Protein AF-0000000084720131 (afdb_homodimer)

Secondary structure (DSSP, 8-state):
-PPPPPEEETTEEEEE-TTEEEEEEGGGSHHHHTTGGGSTT----SEEEEETTEEEEEEEEE-TT-HHHHHHHHHHTHHHHHHHHHHHHHHHHHHHHHHTTGGGGTTHHHHHHHHSS-EEEEEEEEE------SSHHHHHHHHHHHHHHHHHHHHHHTTTT-S-EEEE-TTSPPSSTTEEEEEPPP-/-PPPPPEEETTEEEEE-TTEEEEEEGGGSHHHHTTGGGSTT----SEEEEETTEEEEEEEEE-TT-HHHHHHHHHHTHHHHHHHHHHHHHHHHHHHHHHTTGGGGTTHHHHHHHHSS-EEEEEEEEE------SSHHHHHHHHHHHHHHHHHHHHHHTTTT-S-EEEE-TTSPPSSTTEEEEEPPP-

Foldseek 3Di:
DQFEDWDDDVFKIKGFAPQWPDKDQQCPDPLCVVHLVVPPPAAAAGMWTDGVLETEGEHEEACEVPCVVCVVCLVVCVVLLVLLRNVVRHLVSLVRCCVVCPPVNPSVVVNVSQPDNRAYEYEYAYHYDQPDPPPDPPRVVVVVVSQVVSQVSNCVSCVVRHNHYYYHYLPDDDPDPRMHMDGHDDD/DQFEDWDDDDFKIKGFDPQWPDKDQQCPDPLCVVHLVVPPPAAAAGMWTDGVLETEGEHEEACEVPCVVCVVCLVVCVVLLVLLRNVVRHLVSLVRCCVVCPPVNPSVVVNVSQPDNRAYEYEYAYHYDQPDPPDDPVSVVVVVVSQVVSQVSNCVSCVVRHNHYYYHYQPDDDPDPRMHMDGHDDD

Nearest PDB structures (foldseek):
  4wny-assembly1_A-2  TM=5.129E-01  e=8.489E-01  Burkholderia pseudomallei 1710b
  6p8v-assembly1_E  TM=3.413E-01  e=4.171E-01  Escherichia coli MS 115-1
  1knw-assembly1_A  TM=3.295E-01  e=8.687E+00  Escherichia coli
  4wny-assembly1_A-2  TM=5.114E-01  e=6.438E-01  Burkholderia pseudomallei 1710b
  3iha-assembly1_A-2  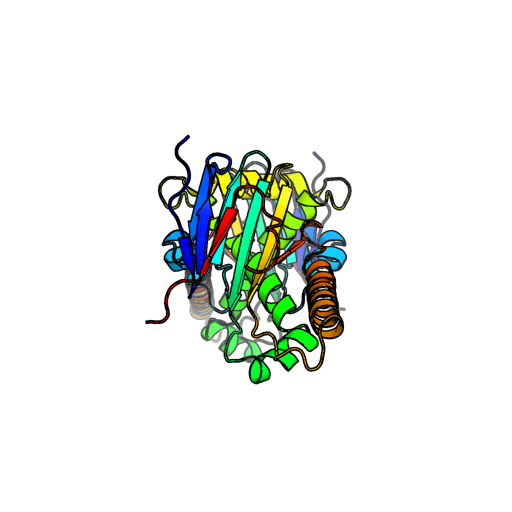TM=2.503E-01  e=5.143E-02  Micrococcus luteus

Radius of gyration: 23.23 Å; Cα contacts (8 Å, |Δi|>4): 705; chains: 2; bounding box: 44×69×59 Å

Structure (mmCIF, N/CA/C/O backbone):
data_AF-0000000084720131-model_v1
#
loop_
_entity.id
_entity.type
_entity.pdbx_description
1 polymer 'Cysteinyl-tRNA synthetase'
#
loop_
_atom_site.group_PDB
_atom_site.id
_atom_site.type_symbol
_atom_site.label_atom_id
_atom_site.label_alt_id
_atom_site.label_comp_id
_atom_site.label_asym_id
_atom_site.label_entity_id
_atom_site.label_seq_id
_atom_site.pdbx_PDB_ins_code
_atom_site.Cartn_x
_atom_site.Cartn_y
_atom_site.Cartn_z
_atom_site.occupancy
_atom_site.B_iso_or_equiv
_atom_site.auth_seq_id
_atom_site.auth_comp_id
_atom_site.auth_asym_id
_atom_site.auth_atom_id
_atom_site.pdbx_PDB_model_num
ATOM 1 N N . MET A 1 1 ? 19.094 24.953 -1.381 1 68.31 1 MET A N 1
ATOM 2 C CA . MET A 1 1 ? 18.109 24.5 -2.357 1 68.31 1 MET A CA 1
ATOM 3 C C . MET A 1 1 ? 16.828 25.312 -2.258 1 68.31 1 MET A C 1
ATOM 5 O O . MET A 1 1 ? 16.484 25.812 -1.186 1 68.31 1 MET A O 1
ATOM 9 N N . SER A 1 2 ? 16.281 25.641 -3.371 1 85.94 2 SER A N 1
ATOM 10 C CA . SER A 1 2 ? 15.055 26.422 -3.369 1 85.94 2 SER A CA 1
ATOM 11 C C . SER A 1 2 ? 13.914 25.656 -2.713 1 85.94 2 SER A C 1
ATOM 13 O O . SER A 1 2 ? 13.742 24.469 -2.951 1 85.94 2 SER A O 1
ATOM 15 N N . PRO A 1 3 ? 13.312 26.312 -1.791 1 90 3 PRO A N 1
ATOM 16 C CA . PRO A 1 3 ? 12.188 25.625 -1.135 1 90 3 PRO A CA 1
ATOM 17 C C . PRO A 1 3 ? 11.102 25.203 -2.117 1 90 3 PRO A C 1
ATOM 19 O O . PRO A 1 3 ? 10.977 25.781 -3.199 1 90 3 PRO A O 1
ATOM 22 N N . PRO A 1 4 ? 10.367 24.172 -1.771 1 94.25 4 PRO A N 1
ATOM 23 C CA . PRO A 1 4 ? 9.234 23.766 -2.611 1 94.25 4 PRO A CA 1
ATOM 24 C C . PRO A 1 4 ? 8.188 24.875 -2.748 1 94.25 4 PRO A C 1
ATOM 26 O O . PRO A 1 4 ? 8.086 25.75 -1.877 1 94.25 4 PRO A O 1
ATOM 29 N N . LEU A 1 5 ? 7.43 24.875 -3.807 1 94.88 5 LEU A N 1
ATOM 30 C CA . LEU A 1 5 ? 6.328 25.828 -3.984 1 94.88 5 LEU A CA 1
ATOM 31 C C . LEU A 1 5 ? 5.215 25.547 -2.977 1 94.88 5 LEU A C 1
ATOM 33 O O . LEU A 1 5 ? 5.039 24.422 -2.525 1 94.88 5 LEU A O 1
ATOM 37 N N . PRO A 1 6 ? 4.5 26.594 -2.643 1 97.44 6 PRO A N 1
ATOM 38 C CA . PRO A 1 6 ? 3.359 26.375 -1.747 1 97.44 6 PRO A CA 1
ATOM 39 C C . PRO A 1 6 ? 2.324 25.422 -2.328 1 97.44 6 PRO A C 1
ATOM 41 O O . PRO A 1 6 ? 2.152 25.344 -3.547 1 97.44 6 PRO A O 1
ATOM 44 N N . ILE A 1 7 ? 1.643 24.703 -1.422 1 97.69 7 ILE A N 1
ATOM 45 C CA . ILE A 1 7 ? 0.583 23.781 -1.822 1 97.69 7 ILE A CA 1
ATOM 46 C C . ILE A 1 7 ? -0.737 24.203 -1.185 1 97.69 7 ILE A C 1
ATOM 48 O O . ILE A 1 7 ? -0.808 24.422 0.028 1 97.69 7 ILE A O 1
ATOM 52 N N . GLU A 1 8 ? -1.733 24.312 -2.061 1 96.75 8 GLU A N 1
ATOM 53 C CA . GLU A 1 8 ? -3.066 24.625 -1.549 1 96.75 8 GLU A CA 1
ATOM 54 C C . GLU A 1 8 ? -3.947 23.375 -1.529 1 96.75 8 GLU A C 1
ATOM 56 O O . GLU A 1 8 ? -4.016 22.641 -2.52 1 96.75 8 GLU A O 1
ATOM 61 N N . GLU A 1 9 ? -4.535 23.141 -0.435 1 94.38 9 GLU A N 1
ATOM 62 C CA . GLU A 1 9 ? -5.477 22.047 -0.225 1 94.38 9 GLU A CA 1
ATOM 63 C C . GLU A 1 9 ? -6.734 22.531 0.494 1 94.38 9 GLU A C 1
ATOM 65 O O . GLU A 1 9 ? -6.676 22.906 1.665 1 94.38 9 GLU A O 1
ATOM 70 N N . GLY A 1 10 ? -7.871 22.453 -0.198 1 89.5 10 GLY A N 1
ATOM 71 C CA . GLY A 1 10 ? -9.055 23.094 0.35 1 89.5 10 GLY A CA 1
ATOM 72 C C . GLY A 1 10 ? -8.844 24.578 0.637 1 89.5 10 GLY A C 1
ATOM 73 O O . GLY A 1 10 ? -8.469 25.328 -0.252 1 89.5 10 GLY A O 1
ATOM 74 N N . ARG A 1 11 ? -9.055 24.906 1.893 1 91.19 11 ARG A N 1
ATOM 75 C CA . ARG A 1 11 ? -8.945 26.312 2.283 1 91.19 11 ARG A CA 1
ATOM 76 C C . ARG A 1 11 ? -7.645 26.562 3.037 1 91.19 11 ARG A C 1
ATOM 78 O O . ARG A 1 11 ? -7.547 27.531 3.811 1 91.19 11 ARG A O 1
ATOM 85 N N . LEU A 1 12 ? -6.727 25.672 2.811 1 94.12 12 LEU A N 1
ATOM 86 C CA . LEU A 1 12 ? -5.457 25.812 3.516 1 94.12 12 LEU A CA 1
ATOM 87 C C . LEU A 1 12 ? -4.301 25.938 2.533 1 94.12 12 LEU A C 1
ATOM 89 O O . LEU A 1 12 ? -4.312 25.312 1.469 1 94.12 12 LEU A O 1
ATOM 93 N N . ARG A 1 13 ? -3.383 26.781 2.9 1 96.31 13 ARG A N 1
ATOM 94 C CA . ARG A 1 13 ? -2.139 26.922 2.154 1 96.31 13 ARG A CA 1
ATOM 95 C C . ARG A 1 13 ? -0.945 26.469 2.98 1 96.31 13 ARG A C 1
ATOM 97 O O . ARG A 1 13 ? -0.747 26.922 4.105 1 96.31 13 ARG A O 1
ATOM 104 N N . PHE A 1 14 ? -0.178 25.547 2.398 1 96.5 14 PHE A N 1
ATOM 105 C CA . PHE A 1 14 ? 1.021 25.016 3.033 1 96.5 14 PHE A CA 1
ATOM 106 C C . PHE A 1 14 ? 2.275 25.625 2.41 1 96.5 14 PHE A C 1
ATOM 108 O O . PHE A 1 14 ? 2.492 25.5 1.202 1 96.5 14 PHE A O 1
ATOM 115 N N . GLU A 1 15 ? 3.098 26.234 3.23 1 96.62 15 GLU A N 1
ATOM 116 C CA . GLU A 1 15 ? 4.367 26.797 2.785 1 96.62 15 GLU A CA 1
ATOM 117 C C . GLU A 1 15 ? 5.547 26.078 3.447 1 96.62 15 GLU A C 1
ATOM 119 O O . GLU A 1 15 ? 5.531 25.828 4.656 1 96.62 15 GLU A O 1
ATOM 124 N N . PHE A 1 16 ? 6.477 25.75 2.629 1 96.25 16 PHE A N 1
ATOM 125 C CA . PHE A 1 16 ? 7.645 25 3.076 1 96.25 16 PHE A CA 1
ATOM 126 C C . PHE A 1 16 ? 8.898 25.859 3.025 1 96.25 16 PHE A C 1
ATOM 128 O O . PHE A 1 16 ? 9.094 26.641 2.08 1 96.25 16 PHE A O 1
ATOM 135 N N . ASP A 1 17 ? 9.711 25.781 4.039 1 95.88 17 ASP A N 1
ATOM 136 C CA . ASP A 1 17 ? 10.953 26.547 4.004 1 95.88 17 ASP A CA 1
ATOM 137 C C . ASP A 1 17 ? 12.094 25.734 3.398 1 95.88 17 ASP A C 1
ATOM 139 O O . ASP A 1 17 ? 11.867 24.656 2.834 1 95.88 17 ASP A O 1
ATOM 143 N N . ALA A 1 18 ? 13.32 26.156 3.508 1 95.31 18 ALA A N 1
ATOM 144 C CA . ALA A 1 18 ? 14.469 25.625 2.77 1 95.31 18 ALA A CA 1
ATOM 145 C C . ALA A 1 18 ? 14.883 24.266 3.316 1 95.31 18 ALA A C 1
ATOM 147 O O . ALA A 1 18 ? 15.672 23.547 2.688 1 95.31 18 ALA A O 1
ATOM 148 N N . ARG A 1 19 ? 14.391 23.844 4.43 1 94.19 19 ARG A N 1
ATOM 149 C CA . ARG A 1 19 ? 14.703 22.531 5.004 1 94.19 19 ARG A CA 1
ATOM 150 C C . ARG A 1 19 ? 14.078 21.422 4.188 1 94.19 19 ARG A C 1
ATOM 152 O O . ARG A 1 19 ? 14.516 20.266 4.262 1 94.19 19 ARG A O 1
ATOM 159 N N . TRP A 1 20 ? 13.078 21.781 3.479 1 96.75 20 TRP A N 1
ATOM 160 C CA . TRP A 1 20 ? 12.336 20.781 2.727 1 96.75 20 TRP A CA 1
ATOM 161 C C . TRP A 1 20 ? 12.875 20.656 1.303 1 96.75 20 TRP A C 1
ATOM 163 O O . TRP A 1 20 ? 13.062 21.672 0.617 1 96.75 20 TRP A O 1
ATOM 173 N N . GLN A 1 21 ? 13.133 19.406 0.973 1 96.75 21 GLN A N 1
ATOM 174 C CA . GLN A 1 21 ? 13.688 19.109 -0.343 1 96.75 21 GLN A CA 1
ATOM 175 C C . GLN A 1 21 ? 12.586 19.016 -1.397 1 96.75 21 GLN A C 1
ATOM 177 O O . GLN A 1 21 ? 12.82 19.312 -2.572 1 96.75 21 GLN A O 1
ATOM 182 N N . ASP A 1 22 ? 11.422 18.578 -0.945 1 96.81 22 ASP A N 1
ATOM 183 C CA . ASP A 1 22 ? 10.32 18.359 -1.881 1 96.81 22 ASP A CA 1
ATOM 184 C C . ASP A 1 22 ? 8.977 18.375 -1.161 1 96.81 22 ASP A C 1
ATOM 186 O O . ASP A 1 22 ? 8.891 18.047 0.021 1 96.81 22 ASP A O 1
ATOM 190 N N . ALA A 1 23 ? 7.965 18.859 -1.854 1 98.12 23 ALA A N 1
ATOM 191 C CA . ALA A 1 23 ? 6.562 18.781 -1.447 1 98.12 23 ALA A CA 1
ATOM 192 C C . ALA A 1 23 ? 5.645 18.719 -2.662 1 98.12 23 ALA A C 1
ATOM 194 O O . ALA A 1 23 ? 5.805 19.484 -3.613 1 98.12 23 ALA A O 1
ATOM 195 N N . VAL A 1 24 ? 4.684 17.812 -2.598 1 98.25 24 VAL A N 1
ATOM 196 C CA . VAL A 1 24 ? 3.885 17.594 -3.801 1 98.25 24 VAL A CA 1
ATOM 197 C C . VAL A 1 24 ? 2.479 17.141 -3.416 1 98.25 24 VAL A C 1
ATOM 199 O O . VAL A 1 24 ? 2.301 16.422 -2.438 1 98.25 24 VAL A O 1
ATOM 202 N N . LYS A 1 25 ? 1.501 17.609 -4.188 1 98.31 25 LYS A N 1
ATOM 203 C CA . LYS A 1 25 ? 0.151 17.062 -4.07 1 98.31 25 LYS A CA 1
ATOM 204 C C . LYS A 1 25 ? 0.064 15.672 -4.688 1 98.31 25 LYS A C 1
ATOM 206 O O . LYS A 1 25 ? -0.085 15.539 -5.906 1 98.31 25 LYS A O 1
ATOM 211 N N . TRP A 1 26 ? 0.08 14.688 -3.895 1 98.56 26 TRP A N 1
ATOM 212 C CA . TRP A 1 26 ? 0.13 13.312 -4.379 1 98.56 26 TRP A CA 1
ATOM 213 C C . TRP A 1 26 ? -1.157 12.945 -5.109 1 98.56 26 TRP A C 1
ATOM 215 O O . TRP A 1 26 ? -1.116 12.406 -6.219 1 98.56 26 TRP A O 1
ATOM 225 N N . ASP A 1 27 ? -2.324 13.297 -4.492 1 97.69 27 ASP A N 1
ATOM 226 C CA . ASP A 1 27 ? -3.604 12.836 -5.027 1 97.69 27 ASP A CA 1
ATOM 227 C C . ASP A 1 27 ? -3.936 13.555 -6.336 1 97.69 27 ASP A C 1
ATOM 229 O O . ASP A 1 27 ? -4.801 13.102 -7.09 1 97.69 27 ASP A O 1
ATOM 233 N N . ASP A 1 28 ? -3.219 14.602 -6.648 1 97 28 ASP A N 1
ATOM 234 C CA . ASP A 1 28 ? -3.438 15.344 -7.887 1 97 28 ASP A CA 1
ATOM 235 C C . ASP A 1 28 ? -2.299 15.109 -8.875 1 97 28 ASP A C 1
ATOM 237 O O . ASP A 1 28 ? -2.301 15.664 -9.977 1 97 28 ASP A O 1
ATOM 241 N N . SER A 1 29 ? -1.32 14.305 -8.539 1 97.75 29 SER A N 1
ATOM 242 C CA . SER A 1 29 ? -0.192 14.023 -9.414 1 97.75 29 SER A CA 1
ATOM 243 C C . SER A 1 29 ? -0.591 13.07 -10.539 1 97.75 29 SER A C 1
ATOM 245 O O . SER A 1 29 ? -1.5 12.25 -10.367 1 97.75 29 SER A O 1
ATOM 247 N N . LEU A 1 30 ? 0.099 13.211 -11.625 1 97.31 30 LEU A N 1
ATOM 248 C CA . LEU A 1 30 ? -0.134 12.289 -12.734 1 97.31 30 LEU A CA 1
ATOM 249 C C . LEU A 1 30 ? 0.238 10.867 -12.344 1 97.31 30 LEU A C 1
ATOM 251 O O . LEU A 1 30 ? -0.43 9.914 -12.75 1 97.31 30 LEU A O 1
ATOM 255 N N . ALA A 1 31 ? 1.312 10.727 -11.586 1 98.06 31 ALA A N 1
ATOM 256 C CA . ALA A 1 31 ? 1.784 9.414 -11.141 1 98.06 31 ALA A CA 1
ATOM 257 C C . ALA A 1 31 ? 0.691 8.664 -10.383 1 98.06 31 ALA A C 1
ATOM 259 O O . ALA A 1 31 ? 0.539 7.449 -10.547 1 98.06 31 ALA A O 1
ATOM 260 N N . TYR A 1 32 ? -0.028 9.406 -9.57 1 98.56 32 TYR A N 1
ATOM 261 C CA . TYR A 1 32 ? -1.138 8.781 -8.859 1 98.56 32 TYR A CA 1
ATOM 262 C C . TYR A 1 32 ? -2.316 8.531 -9.797 1 98.56 32 TYR A C 1
ATOM 264 O O . TYR A 1 32 ? -2.799 7.406 -9.914 1 98.56 32 TYR A O 1
ATOM 272 N N . ARG A 1 33 ? -2.729 9.531 -10.5 1 98.06 33 ARG A N 1
ATOM 273 C CA . ARG A 1 33 ? -3.975 9.508 -11.266 1 98.06 33 ARG A CA 1
ATOM 274 C C . ARG A 1 33 ? -3.895 8.5 -12.406 1 98.06 33 ARG A C 1
ATOM 276 O O . ARG A 1 33 ? -4.863 7.801 -12.695 1 98.06 33 ARG A O 1
ATOM 283 N N . LYS A 1 34 ? -2.727 8.422 -13.039 1 97.19 34 LYS A N 1
ATOM 284 C CA . LYS A 1 34 ? -2.576 7.504 -14.164 1 97.19 34 LYS A CA 1
ATOM 285 C C . LYS A 1 34 ? -1.976 6.176 -13.711 1 97.19 34 LYS A C 1
ATOM 287 O O . LYS A 1 34 ? -1.874 5.234 -14.5 1 97.19 34 LYS A O 1
ATOM 292 N N . GLY A 1 35 ? -1.568 6.199 -12.508 1 98 35 GLY A N 1
ATOM 293 C CA . GLY A 1 35 ? -1.029 4.977 -11.938 1 98 35 GLY A CA 1
ATOM 294 C C . GLY A 1 35 ? -2.016 4.25 -11.039 1 98 35 GLY A C 1
ATOM 295 O O . GLY A 1 35 ? -3.072 3.809 -11.5 1 98 35 GLY A O 1
ATOM 296 N N . ILE A 1 36 ? -1.68 4.266 -9.766 1 98.69 36 ILE A N 1
ATOM 297 C CA . ILE A 1 36 ? -2.428 3.424 -8.836 1 98.69 36 ILE A CA 1
ATOM 298 C C . ILE A 1 36 ? -3.834 3.99 -8.648 1 98.69 36 ILE A C 1
ATOM 300 O O . ILE A 1 36 ? -4.75 3.27 -8.242 1 98.69 36 ILE A O 1
ATOM 304 N N . GLY A 1 37 ? -4.02 5.246 -8.891 1 98.31 37 GLY A N 1
ATOM 305 C CA . GLY A 1 37 ? -5.336 5.855 -8.773 1 98.31 37 GLY A CA 1
ATOM 306 C C . GLY A 1 37 ? -6.363 5.238 -9.703 1 98.31 37 GLY A C 1
ATOM 307 O O . GLY A 1 37 ? -7.566 5.418 -9.508 1 98.31 37 GLY A O 1
ATOM 308 N N . SER A 1 38 ? -5.914 4.559 -10.711 1 97.31 38 SER A N 1
ATOM 309 C CA . SER A 1 38 ? -6.812 3.871 -11.633 1 97.31 38 SER A CA 1
ATOM 310 C C . SER A 1 38 ? -7.332 2.568 -11.039 1 97.31 38 SER A C 1
ATOM 312 O O . SER A 1 38 ? -8.281 1.98 -11.555 1 97.31 38 SER A O 1
ATOM 314 N N . LEU A 1 39 ? -6.73 2.066 -10.023 1 97.94 39 LEU A N 1
ATOM 315 C CA . LEU A 1 39 ? -7.195 0.877 -9.32 1 97.94 39 LEU A CA 1
ATOM 316 C C . LEU A 1 39 ? -8.367 1.212 -8.398 1 97.94 39 LEU A C 1
ATOM 318 O O . LEU A 1 39 ? -8.211 1.956 -7.43 1 97.94 39 LEU A O 1
ATOM 322 N N . PRO A 1 40 ? -9.508 0.609 -8.68 1 96.56 40 PRO A N 1
ATOM 323 C CA . PRO A 1 40 ? -10.664 0.908 -7.832 1 96.56 40 PRO A CA 1
ATOM 324 C C . PRO A 1 40 ? -10.398 0.634 -6.355 1 96.56 40 PRO A C 1
ATOM 326 O O . PRO A 1 40 ? -9.625 -0.27 -6.02 1 96.56 40 PRO A O 1
ATOM 329 N N . ASP A 1 41 ? -11.039 1.476 -5.531 1 96.81 41 ASP A N 1
ATOM 330 C CA . ASP A 1 41 ? -10.977 1.334 -4.078 1 96.81 41 ASP A CA 1
ATOM 331 C C . ASP A 1 41 ? -9.586 1.69 -3.551 1 96.81 41 ASP A C 1
ATOM 333 O O . ASP A 1 41 ? -9.156 1.161 -2.525 1 96.81 41 ASP A O 1
ATOM 337 N N . THR A 1 42 ? -8.891 2.426 -4.309 1 98.38 42 THR A N 1
ATOM 338 C CA . THR A 1 42 ? -7.613 2.977 -3.881 1 98.38 42 THR A CA 1
ATOM 339 C C . THR A 1 42 ? -7.758 4.445 -3.494 1 98.38 42 THR A C 1
ATOM 341 O O . THR A 1 42 ? -8.453 5.207 -4.172 1 98.38 42 THR A O 1
ATOM 344 N N . LYS A 1 43 ? -7.152 4.781 -2.438 1 98.19 43 LYS A N 1
ATOM 345 C CA . LYS A 1 43 ? -7.203 6.141 -1.913 1 98.19 43 LYS A CA 1
ATOM 346 C C . LYS A 1 43 ? -5.812 6.77 -1.874 1 98.19 43 LYS A C 1
ATOM 348 O O . LYS A 1 43 ? -4.824 6.121 -2.225 1 98.19 43 LYS A O 1
ATOM 353 N N . ALA A 1 44 ? -5.75 8.062 -1.564 1 98.75 44 ALA A N 1
ATOM 354 C CA . ALA A 1 44 ? -4.48 8.781 -1.529 1 98.75 44 ALA A CA 1
ATOM 355 C C . ALA A 1 44 ? -4.484 9.852 -0.443 1 98.75 44 ALA A C 1
ATOM 357 O O . ALA A 1 44 ? -5.504 10.508 -0.215 1 98.75 44 ALA A O 1
ATOM 358 N N . VAL A 1 45 ? -3.379 10.016 0.204 1 98.81 45 VAL A N 1
ATOM 359 C CA . VAL A 1 45 ? -3.234 11.195 1.045 1 98.81 45 VAL A CA 1
ATOM 360 C C . VAL A 1 45 ? -3.119 12.445 0.168 1 98.81 45 VAL A C 1
ATOM 362 O O . VAL A 1 45 ? -2.834 12.344 -1.027 1 98.81 45 VAL A O 1
ATOM 365 N N . ASP A 1 46 ? -3.215 13.594 0.768 1 98.62 46 ASP A N 1
ATOM 366 C CA . ASP A 1 46 ? -3.242 14.836 0.003 1 98.62 46 ASP A CA 1
ATOM 367 C C . ASP A 1 46 ? -1.832 15.258 -0.4 1 98.62 46 ASP A C 1
ATOM 369 O O . ASP A 1 46 ? -1.591 15.609 -1.559 1 98.62 46 ASP A O 1
ATOM 373 N N . ILE A 1 47 ? -0.88 15.211 0.533 1 98.56 47 ILE A N 1
ATOM 374 C CA . ILE A 1 47 ? 0.427 15.812 0.3 1 98.56 47 ILE A CA 1
ATOM 375 C C . ILE A 1 47 ? 1.527 14.852 0.744 1 98.56 47 ILE A C 1
ATOM 377 O O . ILE A 1 47 ? 1.417 14.211 1.794 1 98.56 47 ILE A O 1
ATOM 381 N N . LEU A 1 48 ? 2.555 14.742 -0.041 1 98.62 48 LEU A N 1
ATOM 382 C CA . LEU A 1 48 ? 3.826 14.125 0.329 1 98.62 48 LEU A CA 1
ATOM 383 C C . LEU A 1 48 ? 4.934 15.172 0.403 1 98.62 48 LEU A C 1
ATOM 385 O O . LEU A 1 48 ? 5.023 16.047 -0.462 1 98.62 48 LEU A O 1
ATOM 389 N N . CYS A 1 49 ? 5.75 15.102 1.395 1 97.62 49 CYS A N 1
ATOM 390 C CA . CYS A 1 49 ? 6.914 15.977 1.428 1 97.62 49 CYS A CA 1
ATOM 391 C C . CYS A 1 49 ? 8.109 15.281 2.068 1 97.62 49 CYS A C 1
ATOM 393 O O . CYS A 1 49 ? 7.941 14.289 2.783 1 97.62 49 CYS A O 1
ATOM 395 N N . ARG A 1 50 ? 9.234 15.727 1.719 1 97.06 50 ARG A N 1
ATOM 396 C CA . ARG A 1 50 ? 10.469 15.086 2.164 1 97.06 50 ARG A CA 1
ATOM 397 C C . ARG A 1 50 ? 11.508 16.125 2.57 1 97.06 50 ARG A C 1
ATOM 399 O O . ARG A 1 50 ? 11.633 17.172 1.931 1 97.06 50 ARG A O 1
ATOM 406 N N . SER A 1 51 ? 12.164 15.883 3.613 1 95.62 51 SER A N 1
ATOM 407 C CA . SER A 1 51 ? 13.367 16.578 4.059 1 95.62 51 SER A CA 1
ATOM 408 C C . SER A 1 51 ? 14.484 15.602 4.41 1 95.62 51 SER A C 1
ATOM 410 O O . SER A 1 51 ? 14.32 14.391 4.258 1 95.62 51 SER A O 1
ATOM 412 N N . LYS A 1 52 ? 15.641 16.141 4.742 1 92.81 52 LYS A N 1
ATOM 413 C CA . LYS A 1 52 ? 16.734 15.234 5.105 1 92.81 52 LYS A CA 1
ATOM 414 C C . LYS A 1 52 ? 16.328 14.32 6.262 1 92.81 52 LYS A C 1
ATOM 416 O O . LYS A 1 52 ? 16.016 14.797 7.355 1 92.81 52 LYS A O 1
ATOM 421 N N . GLY A 1 53 ? 16.25 13.062 5.969 1 94.31 53 GLY A N 1
ATOM 422 C CA . GLY A 1 53 ? 16 12.062 6.996 1 94.31 53 GLY A CA 1
ATOM 423 C C . GLY A 1 53 ? 14.539 11.883 7.328 1 94.31 53 GLY A C 1
ATOM 424 O O . GLY A 1 53 ? 14.188 11.18 8.273 1 94.31 53 GLY A O 1
ATOM 425 N N . ARG A 1 54 ? 13.664 12.586 6.551 1 95.5 54 ARG A N 1
ATOM 426 C CA . ARG A 1 54 ? 12.242 12.469 6.867 1 95.5 54 ARG A CA 1
ATOM 427 C C . ARG A 1 54 ? 11.406 12.383 5.594 1 95.5 54 ARG A C 1
ATOM 429 O O . ARG A 1 54 ? 11.672 13.078 4.617 1 95.5 54 ARG A O 1
ATOM 436 N N . CYS A 1 55 ? 10.469 11.547 5.621 1 97.69 55 CYS A N 1
ATOM 437 C CA . CYS A 1 55 ? 9.383 11.484 4.656 1 97.69 55 CYS A CA 1
ATOM 438 C C . CYS A 1 55 ? 8.031 11.633 5.344 1 97.69 55 CYS A C 1
ATOM 440 O O . CYS A 1 55 ? 7.738 10.906 6.301 1 97.69 55 CYS A O 1
ATOM 442 N N . VAL A 1 56 ? 7.191 12.602 4.852 1 98.12 56 VAL A N 1
ATOM 443 C CA . VAL A 1 56 ? 5.973 12.953 5.57 1 98.12 56 VAL A CA 1
ATOM 444 C C . VAL A 1 56 ? 4.762 12.781 4.652 1 98.12 56 VAL A C 1
ATOM 446 O O . VAL A 1 56 ? 4.766 13.258 3.516 1 98.12 56 VAL A O 1
ATOM 449 N N . LEU A 1 57 ? 3.789 12.047 5.113 1 98.81 57 LEU A N 1
ATOM 450 C CA . LEU A 1 57 ? 2.477 11.938 4.48 1 98.81 57 LEU A CA 1
ATOM 451 C C . LEU A 1 57 ? 1.446 12.781 5.219 1 98.81 57 LEU A C 1
ATOM 453 O O . LEU A 1 57 ? 1.214 12.586 6.414 1 98.81 57 LEU A O 1
ATOM 457 N N . ILE A 1 58 ? 0.801 13.719 4.512 1 98.25 58 ILE A N 1
ATOM 458 C CA . ILE A 1 58 ? -0.122 14.648 5.16 1 98.25 58 ILE A CA 1
ATOM 459 C C . ILE A 1 58 ? -1.532 14.438 4.613 1 98.25 58 ILE A C 1
ATOM 461 O O . ILE A 1 58 ? -1.748 14.492 3.402 1 98.25 58 ILE A O 1
ATOM 465 N N . GLU A 1 59 ? -2.443 14.172 5.41 1 98.31 59 GLU A N 1
ATOM 466 C CA . GLU A 1 59 ? -3.875 14.18 5.117 1 98.31 59 GLU A CA 1
ATOM 467 C C . GLU A 1 59 ? -4.547 15.414 5.699 1 98.31 59 GLU A C 1
ATOM 469 O O . GLU A 1 59 ? -4.387 15.719 6.883 1 98.31 59 GLU A O 1
ATOM 474 N N . VAL A 1 60 ? -5.246 16.172 4.867 1 96.88 60 VAL A N 1
ATOM 475 C CA . VAL A 1 60 ? -5.891 17.406 5.281 1 96.88 60 VAL A CA 1
ATOM 476 C C . VAL A 1 60 ? -7.402 17.203 5.371 1 96.88 60 VAL A C 1
ATOM 478 O O . VAL A 1 60 ? -8.031 16.766 4.406 1 96.88 60 VAL A O 1
ATOM 481 N N . LYS A 1 61 ? -7.984 17.438 6.5 1 93.06 61 LYS A N 1
ATOM 482 C CA . LYS A 1 61 ? -9.422 17.391 6.73 1 93.06 61 LYS A CA 1
ATOM 483 C C . LYS A 1 61 ? -9.93 18.703 7.32 1 93.06 61 LYS A C 1
ATOM 485 O O . LYS A 1 61 ? -9.484 19.125 8.391 1 93.06 61 LYS A O 1
ATOM 490 N N . ASP A 1 62 ? -10.789 19.266 6.59 1 89 62 ASP A N 1
ATOM 491 C CA . ASP A 1 62 ? -11.383 20.531 7.016 1 89 62 ASP A CA 1
ATOM 492 C C . ASP A 1 62 ? -12.844 20.359 7.406 1 89 62 ASP A C 1
ATOM 494 O O . ASP A 1 62 ? -13.727 20.312 6.543 1 89 62 ASP A O 1
ATOM 498 N N . PHE A 1 63 ? -13.141 20.312 8.625 1 84.25 63 PHE A N 1
ATOM 499 C CA . PHE A 1 63 ? -14.5 20.109 9.117 1 84.25 63 PHE A CA 1
ATOM 500 C C . PHE A 1 63 ? -15.141 21.438 9.508 1 84.25 63 PHE A C 1
ATOM 502 O O . PHE A 1 63 ? -16.203 21.453 10.125 1 84.25 63 PHE A O 1
ATOM 509 N N . ARG A 1 64 ? -14.578 22.484 9.219 1 80.44 64 ARG A N 1
ATOM 510 C CA . ARG A 1 64 ? -15.172 23.781 9.547 1 80.44 64 ARG A CA 1
ATOM 511 C C . ARG A 1 64 ? -16.516 23.953 8.852 1 80.44 64 ARG A C 1
ATOM 513 O O . ARG A 1 64 ? -16.656 23.641 7.668 1 80.44 64 ARG A O 1
ATOM 520 N N . GLY A 1 65 ? -17.438 24.328 9.516 1 77.44 65 GLY A N 1
ATOM 521 C CA . GLY A 1 65 ? -18.781 24.516 9.023 1 77.44 65 GLY A CA 1
ATOM 522 C C . GLY A 1 65 ? -19.594 23.234 8.977 1 77.44 65 GLY A C 1
ATOM 523 O O . GLY A 1 65 ? -20.75 23.234 8.57 1 77.44 65 GLY A O 1
ATOM 524 N N . HIS A 1 66 ? -18.938 22.047 9.258 1 72.62 66 HIS A N 1
ATOM 525 C CA . HIS A 1 66 ? -19.609 20.766 9.172 1 72.62 66 HIS A CA 1
ATOM 526 C C . HIS A 1 66 ? -19.391 19.938 10.438 1 72.62 66 HIS A C 1
ATOM 528 O O . HIS A 1 66 ? -19.234 18.719 10.367 1 72.62 66 HIS A O 1
ATOM 534 N N . ARG A 1 67 ? -19.281 20.641 11.516 1 66.69 67 ARG A N 1
ATOM 535 C CA . ARG A 1 67 ? -18.875 20.016 12.766 1 66.69 67 ARG A CA 1
ATOM 536 C C . ARG A 1 67 ? -19.875 18.938 13.18 1 66.69 67 ARG A C 1
ATOM 538 O O . ARG A 1 67 ? -19.469 17.844 13.586 1 66.69 67 ARG A O 1
ATOM 545 N N . ILE A 1 68 ? -21.016 19.219 13.023 1 66.69 68 ILE A N 1
ATOM 546 C CA . ILE A 1 68 ? -22.062 18.312 13.5 1 66.69 68 ILE A CA 1
ATOM 547 C C . ILE A 1 68 ? -22 17.016 12.711 1 66.69 68 ILE A C 1
ATOM 549 O O . ILE A 1 68 ? -22.094 15.922 13.281 1 66.69 68 ILE A O 1
ATOM 553 N N . GLU A 1 69 ? -21.766 17.125 11.5 1 69.75 69 GLU A N 1
ATOM 554 C CA . GLU A 1 69 ? -21.781 15.953 10.625 1 69.75 69 GLU A CA 1
ATOM 555 C C . GLU A 1 69 ? -20.547 15.086 10.828 1 69.75 69 GLU A C 1
ATOM 557 O O . GLU A 1 69 ? -20.609 13.859 10.688 1 69.75 69 GLU A O 1
ATOM 562 N N . ASN A 1 70 ? -19.531 15.68 11.32 1 75.94 70 ASN A N 1
ATOM 563 C CA . ASN A 1 70 ? -18.281 14.938 11.312 1 75.94 70 ASN A CA 1
ATOM 564 C C . ASN A 1 70 ? -17.938 14.414 12.711 1 75.94 70 ASN A C 1
ATOM 566 O O . ASN A 1 70 ? -17.078 13.539 12.852 1 75.94 70 ASN A O 1
ATOM 570 N N . LYS A 1 71 ? -18.625 14.883 13.68 1 74.94 71 LYS A N 1
ATOM 571 C CA . LYS A 1 71 ? -18.344 14.492 15.055 1 74.94 71 LYS A CA 1
ATOM 572 C C . LYS A 1 71 ? -18.453 12.977 15.234 1 74.94 71 LYS A C 1
ATOM 574 O O . LYS A 1 71 ? -17.562 12.352 15.812 1 74.94 71 LYS A O 1
ATOM 579 N N . PRO A 1 72 ? -19.516 12.422 14.75 1 73.25 72 PRO A N 1
ATOM 580 C CA . PRO A 1 72 ? -19.594 10.969 14.93 1 73.25 72 PRO A CA 1
ATOM 581 C C . PRO A 1 72 ? -18.484 10.227 14.203 1 73.25 72 PRO A C 1
ATOM 583 O O . PRO A 1 72 ? -18 9.195 14.688 1 73.25 72 PRO A O 1
ATOM 586 N N . ARG A 1 73 ? -18.062 10.719 13.133 1 78.31 73 ARG A N 1
ATOM 587 C CA . ARG A 1 73 ? -17.031 10.062 12.352 1 78.31 73 ARG A CA 1
ATOM 588 C C . ARG A 1 73 ? -15.688 10.094 13.078 1 78.31 73 ARG A C 1
ATOM 590 O O . ARG A 1 73 ? -14.922 9.125 13.039 1 78.31 73 ARG A O 1
ATOM 597 N N . VAL A 1 74 ? -15.461 11.109 13.656 1 79.06 74 VAL A N 1
ATOM 598 C CA . VAL A 1 74 ? -14.227 11.289 14.406 1 79.06 74 VAL A CA 1
ATOM 599 C C . VAL A 1 74 ? -14.266 10.422 15.672 1 79.06 74 VAL A C 1
ATOM 601 O O . VAL A 1 74 ? -13.312 9.703 15.969 1 79.06 74 VAL A O 1
ATOM 604 N N . ALA A 1 75 ? -15.391 10.445 16.328 1 79.25 75 ALA A N 1
ATOM 605 C CA . ALA A 1 75 ? -15.547 9.719 17.578 1 79.25 75 ALA A CA 1
ATOM 606 C C . ALA A 1 75 ? -15.516 8.211 17.344 1 79.25 75 ALA A C 1
ATOM 608 O O . ALA A 1 75 ? -15.016 7.453 18.188 1 79.25 75 ALA A O 1
ATOM 609 N N . SER A 1 76 ? -16.016 7.73 16.234 1 85.5 76 SER A N 1
ATOM 610 C CA . SER A 1 76 ? -16.109 6.305 15.953 1 85.5 76 SER A CA 1
ATOM 611 C C . SER A 1 76 ? -14.766 5.75 15.477 1 85.5 76 SER A C 1
ATOM 613 O O . SER A 1 76 ? -14.57 4.531 15.445 1 85.5 76 SER A O 1
ATOM 615 N N . GLY A 1 77 ? -13.875 6.562 15.109 1 91.38 77 GLY A N 1
ATOM 616 C CA . GLY A 1 77 ? -12.594 6.121 14.578 1 91.38 77 GLY A CA 1
ATOM 617 C C . GLY A 1 77 ? -12.586 5.957 13.07 1 91.38 77 GLY A C 1
ATOM 618 O O . GLY A 1 77 ? -11.586 5.527 12.492 1 91.38 77 GLY A O 1
ATOM 619 N N . GLU A 1 78 ? -13.695 6.238 12.492 1 93.31 78 GLU A N 1
ATOM 620 C CA . GLU A 1 78 ? -13.828 6.086 11.047 1 93.31 78 GLU A CA 1
ATOM 621 C C . GLU A 1 78 ? -12.859 7 10.297 1 93.31 78 GLU A C 1
ATOM 623 O O . GLU A 1 78 ? -12.281 6.609 9.281 1 93.31 78 GLU A O 1
ATOM 628 N N . LEU A 1 79 ? -12.742 8.227 10.742 1 94.19 79 LEU A N 1
ATOM 629 C CA . LEU A 1 79 ? -11.797 9.164 10.141 1 94.19 79 LEU A CA 1
ATOM 630 C C . LEU A 1 79 ? -10.375 8.609 10.203 1 94.19 79 LEU A C 1
ATOM 632 O O . LEU A 1 79 ? -9.664 8.617 9.195 1 94.19 79 LEU A O 1
ATOM 636 N N . GLN A 1 80 ? -10 8.086 11.367 1 97.12 80 GLN A N 1
ATOM 637 C CA . GLN A 1 80 ? -8.656 7.547 11.57 1 97.12 80 GLN A CA 1
ATOM 638 C C . GLN A 1 80 ? -8.414 6.34 10.664 1 97.12 80 GLN A C 1
ATOM 640 O O . GLN A 1 80 ? -7.336 6.199 10.086 1 97.12 80 GLN A O 1
ATOM 645 N N . GLN A 1 81 ? -9.453 5.566 10.547 1 97.12 81 GLN A N 1
ATOM 646 C CA . GLN A 1 81 ? -9.344 4.426 9.641 1 97.12 81 GLN A CA 1
ATOM 647 C C . GLN A 1 81 ? -9.164 4.883 8.195 1 97.12 81 GLN A C 1
ATOM 649 O O . GLN A 1 81 ? -8.336 4.336 7.469 1 97.12 81 GLN A O 1
ATOM 654 N N . GLU A 1 82 ? -9.906 5.77 7.848 1 97.31 82 GLU A N 1
ATOM 655 C CA . GLU A 1 82 ? -9.805 6.312 6.496 1 97.31 82 GLU A CA 1
ATOM 656 C C . GLU A 1 82 ? -8.398 6.848 6.223 1 97.31 82 GLU A C 1
ATOM 658 O O . GLU A 1 82 ? -7.816 6.566 5.172 1 97.31 82 GLU A O 1
ATOM 663 N N . VAL A 1 83 ? -7.859 7.582 7.105 1 98.31 83 VAL A N 1
ATOM 664 C CA . VAL A 1 83 ? -6.52 8.133 6.945 1 98.31 83 VAL A CA 1
ATOM 665 C C . VAL A 1 83 ? -5.5 7.004 6.836 1 98.31 83 VAL A C 1
ATOM 667 O O . VAL A 1 83 ? -4.613 7.035 5.98 1 98.31 83 VAL A O 1
ATOM 670 N N . ALA A 1 84 ? -5.656 6.012 7.641 1 98.75 84 ALA A N 1
ATOM 671 C CA . ALA A 1 84 ? -4.723 4.887 7.621 1 98.75 84 ALA A CA 1
ATOM 672 C C . ALA A 1 84 ? -4.766 4.16 6.281 1 98.75 84 ALA A C 1
ATOM 674 O O . ALA A 1 84 ? -3.729 3.74 5.766 1 98.75 84 ALA A O 1
ATOM 675 N N . LEU A 1 85 ? -5.969 4.035 5.758 1 98.81 85 LEU A N 1
ATOM 676 C CA . LEU A 1 85 ? -6.102 3.393 4.453 1 98.81 85 LEU A CA 1
ATOM 677 C C . LEU A 1 85 ? -5.48 4.25 3.357 1 98.81 85 LEU A C 1
ATOM 679 O O . LEU A 1 85 ? -4.859 3.729 2.43 1 98.81 85 LEU A O 1
ATOM 683 N N . LYS A 1 86 ? -5.586 5.527 3.457 1 98.88 86 LYS A N 1
ATOM 684 C CA . LYS A 1 86 ? -4.941 6.426 2.506 1 98.88 86 LYS A CA 1
ATOM 685 C C . LYS A 1 86 ? -3.424 6.297 2.568 1 98.88 86 LYS A C 1
ATOM 687 O O . LYS A 1 86 ? -2.75 6.332 1.538 1 98.88 86 LYS A O 1
ATOM 692 N N . VAL A 1 87 ? -2.947 6.156 3.768 1 98.94 87 VAL A N 1
ATOM 693 C CA . VAL A 1 87 ? -1.513 5.977 3.959 1 98.94 87 VAL A CA 1
ATOM 694 C C . VAL A 1 87 ? -1.067 4.656 3.332 1 98.94 87 VAL A C 1
ATOM 696 O O . VAL A 1 87 ? -0.109 4.625 2.557 1 98.94 87 VAL A O 1
ATOM 699 N N . ARG A 1 88 ? -1.799 3.617 3.586 1 98.88 88 ARG A N 1
ATOM 700 C CA . ARG A 1 88 ? -1.503 2.303 3.023 1 98.88 88 ARG A CA 1
ATOM 701 C C . ARG A 1 88 ? -1.425 2.363 1.501 1 98.88 88 ARG A C 1
ATOM 703 O O . ARG A 1 88 ? -0.435 1.932 0.907 1 98.88 88 ARG A O 1
ATOM 710 N N . ASP A 1 89 ? -2.455 2.916 0.935 1 98.94 89 ASP A N 1
ATOM 711 C CA . ASP A 1 89 ? -2.562 2.959 -0.52 1 98.94 89 ASP A CA 1
ATOM 712 C C . ASP A 1 89 ? -1.484 3.855 -1.123 1 98.94 89 ASP A C 1
ATOM 714 O O . ASP A 1 89 ? -0.953 3.561 -2.195 1 98.94 89 ASP A O 1
ATOM 718 N N . THR A 1 90 ? -1.137 4.918 -0.446 1 98.94 90 THR A N 1
ATOM 719 C CA . THR A 1 90 ? -0.123 5.859 -0.908 1 98.94 90 THR A CA 1
ATOM 720 C C . THR A 1 90 ? 1.253 5.199 -0.939 1 98.94 90 THR A C 1
ATOM 722 O O . THR A 1 90 ? 2.018 5.391 -1.887 1 98.94 90 THR A O 1
ATOM 725 N N . LEU A 1 91 ? 1.552 4.41 0.072 1 98.75 91 LEU A N 1
ATOM 726 C CA . LEU A 1 91 ? 2.834 3.717 0.092 1 98.75 91 LEU A CA 1
ATOM 727 C C . LEU A 1 91 ? 2.996 2.838 -1.144 1 98.75 91 LEU A C 1
ATOM 729 O O . LEU A 1 91 ? 4.023 2.896 -1.822 1 98.75 91 LEU A O 1
ATOM 733 N N . ALA A 1 92 ? 2.014 2.098 -1.451 1 98.75 92 ALA A N 1
ATOM 734 C CA . ALA A 1 92 ? 2.049 1.24 -2.633 1 98.75 92 ALA A CA 1
ATOM 735 C C . ALA A 1 92 ? 2.156 2.068 -3.91 1 98.75 92 ALA A C 1
ATOM 737 O O . ALA A 1 92 ? 2.908 1.718 -4.824 1 98.75 92 ALA A O 1
ATOM 738 N N . GLY A 1 93 ? 1.409 3.109 -3.939 1 98.75 93 GLY A N 1
ATOM 739 C CA . GLY A 1 93 ? 1.418 3.969 -5.113 1 98.75 93 GLY A CA 1
ATOM 740 C C . GLY A 1 93 ? 2.773 4.594 -5.383 1 98.75 93 GLY A C 1
ATOM 741 O O . GLY A 1 93 ? 3.209 4.664 -6.535 1 98.75 93 GLY A O 1
ATOM 742 N N . VAL A 1 94 ? 3.426 5.07 -4.344 1 98.56 94 VAL A N 1
ATOM 743 C CA . VAL A 1 94 ? 4.746 5.68 -4.48 1 98.56 94 VAL A CA 1
ATOM 744 C C . VAL A 1 94 ? 5.746 4.641 -4.984 1 98.56 94 VAL A C 1
ATOM 746 O O . VAL A 1 94 ? 6.559 4.934 -5.867 1 98.56 94 VAL A O 1
ATOM 749 N N . LEU A 1 95 ? 5.66 3.455 -4.441 1 98.06 95 LEU A N 1
ATOM 750 C CA . LEU A 1 95 ? 6.523 2.371 -4.902 1 98.06 95 LEU A CA 1
ATOM 751 C C . LEU A 1 95 ? 6.301 2.098 -6.387 1 98.06 95 LEU A C 1
ATOM 753 O O . LEU A 1 95 ? 7.262 1.995 -7.152 1 98.06 95 LEU A O 1
ATOM 757 N N . GLY A 1 96 ? 5.027 1.984 -6.793 1 98.12 96 GLY A N 1
ATOM 758 C CA . GLY A 1 96 ? 4.715 1.758 -8.195 1 98.12 96 GLY A CA 1
ATOM 759 C C . GLY A 1 96 ? 5.219 2.863 -9.109 1 98.12 96 GLY A C 1
ATOM 760 O O . GLY A 1 96 ? 5.801 2.592 -10.156 1 98.12 96 GLY A O 1
ATOM 761 N N . ALA A 1 97 ? 5 4.082 -8.68 1 98.31 97 ALA A N 1
ATOM 762 C CA . ALA A 1 97 ? 5.441 5.23 -9.469 1 98.31 97 ALA A CA 1
ATOM 763 C C . ALA A 1 97 ? 6.957 5.227 -9.648 1 98.31 97 ALA A C 1
ATOM 765 O O . ALA A 1 97 ? 7.461 5.531 -10.727 1 98.31 97 ALA A O 1
ATOM 766 N N . ALA A 1 98 ? 7.676 4.922 -8.562 1 97.69 98 ALA A N 1
ATOM 767 C CA . ALA A 1 98 ? 9.133 4.863 -8.633 1 97.69 98 ALA A CA 1
ATOM 768 C C . ALA A 1 98 ? 9.602 3.746 -9.562 1 97.69 98 ALA A C 1
ATOM 770 O O . ALA A 1 98 ? 10.508 3.943 -10.375 1 97.69 98 ALA A O 1
ATOM 771 N N . ARG A 1 99 ? 9 2.635 -9.484 1 96.38 99 ARG A N 1
ATOM 772 C CA . ARG A 1 99 ? 9.406 1.464 -10.258 1 96.38 99 ARG A CA 1
ATOM 773 C C . ARG A 1 99 ? 9.203 1.699 -11.75 1 96.38 99 ARG A C 1
ATOM 775 O O . ARG A 1 99 ? 10.008 1.251 -12.57 1 96.38 99 ARG A O 1
ATOM 782 N N . LEU A 1 100 ? 8.141 2.369 -12.047 1 95.62 100 LEU A N 1
ATOM 783 C CA . LEU A 1 100 ? 7.82 2.605 -13.445 1 95.62 100 LEU A CA 1
ATOM 784 C C . LEU A 1 100 ? 8.516 3.865 -13.953 1 95.62 100 LEU A C 1
ATOM 786 O O . LEU A 1 100 ? 8.266 4.301 -15.086 1 95.62 100 LEU A O 1
ATOM 790 N N . ASN A 1 101 ? 9.359 4.473 -13.078 1 95.69 101 ASN A N 1
ATOM 791 C CA . ASN A 1 101 ? 10.094 5.688 -13.422 1 95.69 101 ASN A CA 1
ATOM 792 C C . ASN A 1 101 ? 9.156 6.801 -13.875 1 95.69 101 ASN A C 1
ATOM 794 O O . ASN A 1 101 ? 9.445 7.504 -14.844 1 95.69 101 ASN A O 1
ATOM 798 N N . ALA A 1 102 ? 8.023 6.82 -13.172 1 94 102 ALA A N 1
ATOM 799 C CA . ALA A 1 102 ? 7.082 7.887 -13.492 1 94 102 ALA A CA 1
ATOM 800 C C . ALA A 1 102 ? 7.711 9.258 -13.266 1 94 102 ALA A C 1
ATOM 802 O O . ALA A 1 102 ? 8.516 9.438 -12.352 1 94 102 ALA A O 1
ATOM 803 N N . ASP A 1 103 ? 7.324 10.234 -14.148 1 94.94 103 ASP A N 1
ATOM 804 C CA . ASP A 1 103 ? 7.781 11.609 -14.055 1 94.94 103 ASP A CA 1
ATOM 805 C C . ASP A 1 103 ? 9.305 11.688 -14.031 1 94.94 103 ASP A C 1
ATOM 807 O O . ASP A 1 103 ? 9.883 12.484 -13.289 1 94.94 103 ASP A O 1
ATOM 811 N N . GLY A 1 104 ? 10 10.805 -14.781 1 94.38 104 GLY A N 1
ATOM 812 C CA . GLY A 1 104 ? 11.438 10.852 -14.977 1 94.38 104 GLY A CA 1
ATOM 813 C C . GLY A 1 104 ? 12.227 10.539 -13.719 1 94.38 104 GLY A C 1
ATOM 814 O O . GLY A 1 104 ? 13.234 11.18 -13.438 1 94.38 104 GLY A O 1
ATOM 815 N N . GLY A 1 105 ? 11.68 9.742 -12.859 1 94.56 105 GLY A N 1
ATOM 816 C CA . GLY A 1 105 ? 12.406 9.328 -11.672 1 94.56 105 GLY A CA 1
ATOM 817 C C . GLY A 1 105 ? 12.117 10.203 -10.461 1 94.56 105 GLY A C 1
ATOM 818 O O . GLY A 1 105 ? 12.727 10.023 -9.406 1 94.56 105 GLY A O 1
ATOM 819 N N . TYR A 1 106 ? 11.219 11.102 -10.586 1 97 106 TYR A N 1
ATOM 820 C CA . TYR A 1 106 ? 10.875 12.047 -9.531 1 97 106 TYR A CA 1
ATOM 821 C C . TYR A 1 106 ? 10.531 11.328 -8.234 1 97 106 TYR A C 1
ATOM 823 O O . TYR A 1 106 ? 10.836 11.82 -7.145 1 97 106 TYR A O 1
ATOM 831 N N . TRP A 1 107 ? 10.039 10.141 -8.328 1 97.81 107 TRP A N 1
ATOM 832 C CA . TRP A 1 107 ? 9.469 9.445 -7.184 1 97.81 107 TRP A CA 1
ATOM 833 C C . TRP A 1 107 ? 10.484 8.5 -6.555 1 97.81 107 TRP A C 1
ATOM 835 O O . TRP A 1 107 ? 10.242 7.945 -5.48 1 97.81 107 TRP A O 1
ATOM 845 N N . GLN A 1 108 ? 11.633 8.312 -7.137 1 96.88 108 GLN A N 1
ATOM 846 C CA . GLN A 1 108 ? 12.641 7.375 -6.645 1 96.88 108 GLN A CA 1
ATOM 847 C C . GLN A 1 108 ? 13.141 7.785 -5.266 1 96.88 108 GLN A C 1
ATOM 849 O O . GLN A 1 108 ? 13.258 6.949 -4.367 1 96.88 108 GLN A O 1
ATOM 854 N N . PRO A 1 109 ? 13.383 9.094 -5.066 1 96.88 109 PRO A N 1
ATOM 855 C CA . PRO A 1 109 ? 13.836 9.469 -3.727 1 96.88 109 PRO A CA 1
ATOM 856 C C . PRO A 1 109 ? 12.781 9.211 -2.652 1 96.88 109 PRO A C 1
ATOM 858 O O . PRO A 1 109 ? 13.125 8.898 -1.511 1 96.88 109 PRO A O 1
ATOM 861 N N . TYR A 1 110 ? 11.531 9.367 -2.98 1 97.75 110 TYR A N 1
ATOM 862 C CA . TYR A 1 110 ? 10.469 9.055 -2.029 1 97.75 110 TYR A CA 1
ATOM 863 C C . TYR A 1 110 ? 10.461 7.566 -1.692 1 97.75 110 TYR A C 1
ATOM 865 O O . TYR A 1 110 ? 10.398 7.188 -0.52 1 97.75 110 TYR A O 1
ATOM 873 N N . ALA A 1 111 ? 10.492 6.734 -2.693 1 97.31 111 ALA A N 1
ATOM 874 C CA . ALA A 1 111 ? 10.484 5.289 -2.48 1 97.31 111 ALA A CA 1
ATOM 875 C C . ALA A 1 111 ? 11.703 4.852 -1.664 1 97.31 111 ALA A C 1
ATOM 877 O O . ALA A 1 111 ? 11.578 4.027 -0.756 1 97.31 111 ALA A O 1
ATOM 878 N N . LYS A 1 112 ? 12.82 5.43 -1.984 1 95.81 112 LYS A N 1
ATOM 879 C CA . LYS A 1 112 ? 14.039 5.109 -1.242 1 95.81 112 LYS A CA 1
ATOM 880 C C . LYS A 1 112 ? 13.906 5.516 0.224 1 95.81 112 LYS A C 1
ATOM 882 O O . LYS A 1 112 ? 14.344 4.781 1.115 1 95.81 112 LYS A O 1
ATOM 887 N N . ALA A 1 113 ? 13.352 6.645 0.428 1 96.25 113 ALA A N 1
ATOM 888 C CA . ALA A 1 113 ? 13.156 7.113 1.798 1 96.25 113 ALA A CA 1
ATOM 889 C C . ALA A 1 113 ? 12.266 6.156 2.582 1 96.25 113 ALA A C 1
ATOM 891 O O . ALA A 1 113 ? 12.461 5.957 3.783 1 96.25 113 ALA A O 1
ATOM 892 N N . LEU A 1 114 ? 11.305 5.512 1.931 1 95.81 114 LEU A N 1
ATOM 893 C CA . LEU A 1 114 ? 10.336 4.645 2.584 1 95.81 114 LEU A CA 1
ATOM 894 C C . LEU A 1 114 ? 10.969 3.316 2.98 1 95.81 114 LEU A C 1
ATOM 896 O O . LEU A 1 114 ? 10.453 2.609 3.846 1 95.81 114 LEU A O 1
ATOM 900 N N . VAL A 1 115 ? 12.062 2.982 2.346 1 93.25 115 VAL A N 1
ATOM 901 C CA . VAL A 1 115 ? 12.664 1.69 2.654 1 93.25 115 VAL A CA 1
ATOM 902 C C . VAL A 1 115 ? 13.977 1.897 3.418 1 93.25 115 VAL A C 1
ATOM 904 O O . VAL A 1 115 ? 14.664 0.933 3.748 1 93.25 115 VAL A O 1
ATOM 907 N N . SER A 1 116 ? 14.328 3.098 3.609 1 92.5 116 SER A N 1
ATOM 908 C CA . SER A 1 116 ? 15.539 3.43 4.344 1 92.5 116 SER A CA 1
ATOM 909 C C . SER A 1 116 ? 15.25 3.623 5.828 1 92.5 116 SER A C 1
ATOM 911 O O . SER A 1 116 ? 14.195 3.221 6.32 1 92.5 116 SER A O 1
ATOM 913 N N . ASN A 1 117 ? 16.25 4.137 6.488 1 90.25 117 ASN A N 1
ATOM 914 C CA . ASN A 1 117 ? 16.109 4.391 7.918 1 90.25 117 ASN A CA 1
ATOM 915 C C . ASN A 1 117 ? 15.539 5.781 8.18 1 90.25 117 ASN A C 1
ATOM 917 O O . ASN A 1 117 ? 15.547 6.254 9.32 1 90.25 117 ASN A O 1
ATOM 921 N N . ASP A 1 118 ? 15.086 6.41 7.117 1 94.25 118 ASP A N 1
ATOM 922 C CA . ASP A 1 118 ? 14.438 7.707 7.297 1 94.25 118 ASP A CA 1
ATOM 923 C C . ASP A 1 118 ? 13.195 7.586 8.164 1 94.25 118 ASP A C 1
ATOM 925 O O . ASP A 1 118 ? 12.516 6.555 8.148 1 94.25 118 ASP A O 1
ATOM 929 N N . ASP A 1 119 ? 12.969 8.688 8.891 1 96.12 119 ASP A N 1
ATOM 930 C CA . ASP A 1 119 ? 11.727 8.711 9.656 1 96.12 119 ASP A CA 1
ATOM 931 C C . ASP A 1 119 ? 10.523 8.93 8.742 1 96.12 119 ASP A C 1
ATOM 933 O O . ASP A 1 119 ? 10.555 9.789 7.855 1 96.12 119 ASP A O 1
ATOM 937 N N . VAL A 1 120 ? 9.531 8.164 8.93 1 98.12 120 VAL A N 1
ATOM 938 C CA . VAL A 1 120 ? 8.273 8.359 8.211 1 98.12 120 VAL A CA 1
ATOM 939 C C . VAL A 1 120 ? 7.227 8.945 9.156 1 98.12 120 VAL A C 1
ATOM 941 O O . VAL A 1 120 ? 6.926 8.359 10.203 1 98.12 120 VAL A O 1
ATOM 944 N N . TYR A 1 121 ? 6.711 10.141 8.805 1 98 121 TYR A N 1
ATOM 945 C CA . TYR A 1 121 ? 5.668 10.797 9.586 1 98 121 TYR A CA 1
ATOM 946 C C . TYR A 1 121 ? 4.328 10.742 8.867 1 98 121 TYR A C 1
ATOM 948 O O . TYR A 1 121 ? 4.266 10.891 7.645 1 98 121 TYR A O 1
ATOM 956 N N . VAL A 1 122 ? 3.322 10.516 9.633 1 98.62 122 VAL A N 1
ATOM 957 C CA . VAL A 1 122 ? 1.959 10.703 9.148 1 98.62 122 VAL A CA 1
ATOM 958 C C . VAL A 1 122 ? 1.296 11.852 9.906 1 98.62 122 VAL A C 1
ATOM 960 O O . VAL A 1 122 ? 1.261 11.852 11.141 1 98.62 122 VAL A O 1
ATOM 963 N N . VAL A 1 123 ? 0.811 12.789 9.164 1 97.56 123 VAL A N 1
ATOM 964 C CA . VAL A 1 123 ? 0.205 13.977 9.766 1 97.56 123 VAL A CA 1
ATOM 965 C C . VAL A 1 123 ? -1.255 14.086 9.336 1 97.56 123 VAL A C 1
ATOM 967 O O . VAL A 1 123 ? -1.554 14.133 8.141 1 97.56 123 VAL A O 1
ATOM 970 N N . LEU A 1 124 ? -2.137 14.078 10.273 1 96.81 124 LEU A N 1
ATOM 971 C CA . LEU A 1 124 ? -3.51 14.508 10.039 1 96.81 124 LEU A CA 1
ATOM 972 C C . LEU A 1 124 ? -3.686 15.984 10.391 1 96.81 124 LEU A C 1
ATOM 974 O O . LEU A 1 124 ? -3.652 16.359 11.562 1 96.81 124 LEU A O 1
ATOM 978 N N . TRP A 1 125 ? -3.766 16.766 9.398 1 94.81 125 TRP A N 1
ATOM 979 C CA . TRP A 1 125 ? -4.094 18.188 9.578 1 94.81 125 TRP A CA 1
ATOM 980 C C . TRP A 1 125 ? -5.602 18.375 9.68 1 94.81 125 TRP A C 1
ATOM 982 O O . TRP A 1 125 ? -6.312 18.312 8.672 1 94.81 125 TRP A O 1
ATOM 992 N N . LEU A 1 126 ? -6.066 18.688 10.836 1 91.12 126 LEU A N 1
ATOM 993 C CA . LEU A 1 126 ? -7.5 18.656 11.117 1 91.12 126 LEU A CA 1
ATOM 994 C C . LEU A 1 126 ? -7.988 20.047 11.539 1 91.12 126 LEU A C 1
ATOM 996 O O . LEU A 1 126 ? -7.609 20.547 12.602 1 91.12 126 LEU A O 1
ATOM 1000 N N . GLU A 1 127 ? -8.812 20.625 10.68 1 88.25 127 GLU A N 1
ATOM 1001 C CA . GLU A 1 127 ? -9.461 21.891 11.023 1 88.25 127 GLU A CA 1
ATOM 1002 C C . GLU A 1 127 ? -10.898 21.672 11.469 1 88.25 127 GLU A C 1
ATOM 1004 O O . GLU A 1 127 ? -11.648 20.938 10.82 1 88.25 127 GLU A O 1
ATOM 1009 N N . GLU A 1 128 ? -11.242 22.25 12.594 1 82.81 128 GLU A N 1
ATOM 1010 C CA . GLU A 1 128 ? -12.609 22.203 13.109 1 82.81 128 GLU A CA 1
ATOM 1011 C C . GLU A 1 128 ? -13.055 23.578 13.625 1 82.81 128 GLU A C 1
ATOM 1013 O O . GLU A 1 128 ? -12.219 24.438 13.906 1 82.81 128 GLU A O 1
ATOM 1018 N N . ASP A 1 129 ? -14.492 23.75 13.609 1 76 129 ASP A N 1
ATOM 1019 C CA . ASP A 1 129 ? -15.047 24.953 14.242 1 76 129 ASP A CA 1
ATOM 1020 C C . ASP A 1 129 ? -15.047 24.812 15.766 1 76 129 ASP A C 1
ATOM 1022 O O . ASP A 1 129 ? -15.234 23.719 16.297 1 76 129 ASP A O 1
ATOM 1026 N N . PHE A 1 130 ? -14.523 25.781 16.453 1 61.56 130 PHE A N 1
ATOM 1027 C CA . PHE A 1 130 ? -14.602 25.781 17.906 1 61.56 130 PHE A CA 1
ATOM 1028 C C . PHE A 1 130 ? -15.852 26.516 18.375 1 61.56 130 PHE A C 1
ATOM 1030 O O . PHE A 1 130 ? -16.203 27.562 17.828 1 61.56 130 PHE A O 1
ATOM 1037 N N . ALA A 1 131 ? -16.797 25.641 18.953 1 57.03 131 ALA A N 1
ATOM 1038 C CA . ALA A 1 131 ? -17.953 26.328 19.547 1 57.03 131 ALA A CA 1
ATOM 1039 C C . ALA A 1 131 ? -17.5 27.5 20.422 1 57.03 131 ALA A C 1
ATOM 1041 O O . ALA A 1 131 ? -16.422 27.453 21.016 1 57.03 131 ALA A O 1
ATOM 1042 N N . PRO A 1 132 ? -18.297 28.531 20.328 1 52.72 132 PRO A N 1
ATOM 1043 C CA . PRO A 1 132 ? -18.031 29.672 21.219 1 52.72 132 PRO A CA 1
ATOM 1044 C C . PRO A 1 132 ? -17.828 29.25 22.672 1 52.72 132 PRO A C 1
ATOM 1046 O O . PRO A 1 132 ? -18.391 28.25 23.109 1 52.72 132 PRO A O 1
ATOM 1049 N N . PRO A 1 133 ? -16.797 29.719 23.328 1 49.72 133 PRO A N 1
ATOM 1050 C CA . PRO A 1 133 ? -16.438 29.344 24.703 1 49.72 133 PRO A CA 1
ATOM 1051 C C . PRO A 1 133 ? -17.625 29.438 25.672 1 49.72 133 PRO A C 1
ATOM 1053 O O . PRO A 1 133 ? -18.328 30.438 25.688 1 49.72 133 PRO A O 1
ATOM 1056 N N . MET A 1 134 ? -18.5 28.484 25.781 1 51.12 134 MET A N 1
ATOM 1057 C CA . MET A 1 134 ? -19.484 28.703 26.844 1 51.12 134 MET A CA 1
ATOM 1058 C C . MET A 1 134 ? -18.797 29.078 28.156 1 51.12 134 MET A C 1
ATOM 1060 O O . MET A 1 134 ? -19.469 29.391 29.141 1 51.12 134 MET A O 1
ATOM 1064 N N . GLY A 1 135 ? -17.281 29.125 28.188 1 52.75 135 GLY A N 1
ATOM 1065 C CA . GLY A 1 135 ? -16.328 29.531 29.219 1 52.75 135 GLY A CA 1
ATOM 1066 C C . GLY A 1 135 ? -14.891 29.188 28.859 1 52.75 135 GLY A C 1
ATOM 1067 O O . GLY A 1 135 ? -14.641 28.344 28 1 52.75 135 GLY A O 1
ATOM 1068 N N . PRO A 1 136 ? -13.922 30.125 29.125 1 54.41 136 PRO A N 1
ATOM 1069 C CA . PRO A 1 136 ? -12.57 30.219 28.562 1 54.41 136 PRO A CA 1
ATOM 1070 C C . PRO A 1 136 ? -11.859 28.875 28.484 1 54.41 136 PRO A C 1
ATOM 1072 O O . PRO A 1 136 ? -11.273 28.531 27.453 1 54.41 136 PRO A O 1
ATOM 1075 N N . GLY A 1 137 ? -11.453 28.266 29.625 1 57.12 137 GLY A N 1
ATOM 1076 C CA . GLY A 1 137 ? -10.5 27.203 29.922 1 57.12 137 GLY A CA 1
ATOM 1077 C C . GLY A 1 137 ? -10.961 25.844 29.453 1 57.12 137 GLY A C 1
ATOM 1078 O O . GLY A 1 137 ? -10.148 25.016 29.016 1 57.12 137 GLY A O 1
ATOM 1079 N N . THR A 1 138 ? -12.281 25.688 29.219 1 72.19 138 THR A N 1
ATOM 1080 C CA . THR A 1 138 ? -12.844 24.344 29.125 1 72.19 138 THR A CA 1
ATOM 1081 C C . THR A 1 138 ? -12.883 23.875 27.688 1 72.19 138 THR A C 1
ATOM 1083 O O . THR A 1 138 ? -12.633 22.703 27.406 1 72.19 138 THR A O 1
ATOM 1086 N N . GLN A 1 139 ? -12.945 24.875 26.812 1 73.44 139 GLN A N 1
ATOM 1087 C CA . GLN A 1 139 ? -13.086 24.469 25.406 1 73.44 139 GLN A CA 1
ATOM 1088 C C . GLN A 1 139 ? -11.75 24.016 24.828 1 73.44 139 GLN A C 1
ATOM 1090 O O . GLN A 1 139 ? -11.688 23.031 24.094 1 73.44 139 GLN A O 1
ATOM 1095 N N . GLU A 1 140 ? -10.75 24.812 25.203 1 73.69 140 GLU A N 1
ATOM 1096 C CA . GLU A 1 140 ? -9.414 24.469 24.75 1 73.69 140 GLU A CA 1
ATOM 1097 C C . GLU A 1 140 ? -8.992 23.094 25.25 1 73.69 140 GLU A C 1
ATOM 1099 O O . GLU A 1 140 ? -8.383 22.312 24.516 1 73.69 140 GLU A O 1
ATOM 1104 N N . GLN A 1 141 ? -9.328 22.969 26.453 1 79.5 141 GLN A N 1
ATOM 1105 C CA . GLN A 1 141 ? -8.984 21.672 27.047 1 79.5 141 GLN A CA 1
ATOM 110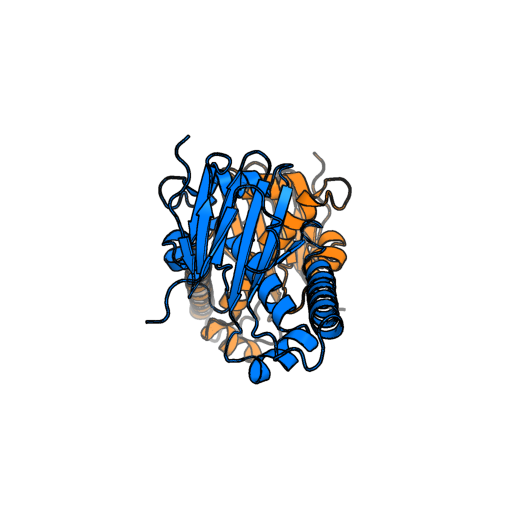6 C C . GLN A 1 141 ? -9.75 20.531 26.375 1 79.5 141 GLN A C 1
ATOM 1108 O O . GLN A 1 141 ? -9.195 19.453 26.156 1 79.5 141 GLN A O 1
ATOM 1113 N N . ARG A 1 142 ? -10.977 20.797 26.109 1 78.06 142 ARG A N 1
ATOM 1114 C CA . ARG A 1 142 ? -11.789 19.781 25.438 1 78.06 142 ARG A CA 1
ATOM 1115 C C . ARG A 1 142 ? -11.25 19.5 24.047 1 78.06 142 ARG A C 1
ATOM 1117 O O . ARG A 1 142 ? -11.242 18.344 23.609 1 78.06 142 ARG A O 1
ATOM 1124 N N . TRP A 1 143 ? -10.844 20.516 23.406 1 78.69 143 TRP A N 1
ATOM 1125 C CA . TRP A 1 143 ? -10.273 20.375 22.078 1 78.69 143 TRP A CA 1
ATOM 1126 C C . TRP A 1 143 ? -8.992 19.547 22.109 1 78.69 143 TRP A C 1
ATOM 1128 O O . TRP A 1 143 ? -8.828 18.625 21.312 1 78.69 143 TRP A O 1
ATOM 1138 N N . LYS A 1 144 ? -8.195 19.828 23.047 1 79.75 144 LYS A N 1
ATOM 1139 C CA . LYS A 1 144 ? -6.945 19.094 23.188 1 79.75 144 LYS A CA 1
ATOM 1140 C C . LYS A 1 144 ? -7.203 17.625 23.484 1 79.75 144 LYS A C 1
ATOM 1142 O O . LYS A 1 144 ? -6.508 16.75 22.969 1 79.75 144 LYS A O 1
ATOM 1147 N N . THR A 1 145 ? -8.148 17.406 24.297 1 84.06 145 THR A N 1
ATOM 1148 C CA . THR A 1 145 ? -8.508 16.031 24.625 1 84.06 145 THR A CA 1
ATOM 1149 C C . THR A 1 145 ? -9.016 15.289 23.391 1 84.06 145 THR A C 1
ATOM 1151 O O . THR A 1 145 ? -8.688 14.117 23.188 1 84.06 145 THR A O 1
ATOM 1154 N N . ARG A 1 146 ? -9.781 15.977 22.641 1 82.81 146 ARG A N 1
ATOM 1155 C CA . ARG A 1 146 ? -10.305 15.383 21.422 1 82.81 146 ARG A CA 1
ATOM 1156 C C . ARG A 1 146 ? -9.18 15.055 20.438 1 82.81 146 ARG A C 1
ATOM 1158 O O . ARG A 1 146 ? -9.141 13.961 19.875 1 82.81 146 ARG A O 1
ATOM 1165 N N . LEU A 1 147 ? -8.242 15.961 20.234 1 84.25 147 LEU A N 1
ATOM 1166 C CA . LEU A 1 147 ? -7.117 15.727 19.344 1 84.25 147 LEU A CA 1
ATOM 1167 C C . LEU A 1 147 ? -6.262 14.562 19.828 1 84.25 147 LEU A C 1
ATOM 1169 O O . LEU A 1 147 ? -5.766 13.766 19.031 1 84.25 147 LEU A O 1
ATOM 1173 N N . SER A 1 148 ? -6.184 14.516 21.141 1 89.06 148 SER A N 1
ATOM 1174 C CA . SER A 1 148 ? -5.41 13.43 21.719 1 89.06 148 SER A CA 1
ATOM 1175 C C . SER A 1 148 ? -6.074 12.078 21.469 1 89.06 148 SER A C 1
ATOM 1177 O O . SER A 1 148 ? -5.391 11.086 21.219 1 89.06 148 SER A O 1
ATOM 1179 N N . THR A 1 149 ? -7.363 12.086 21.547 1 90.94 149 THR A N 1
ATOM 1180 C CA . THR A 1 149 ? -8.094 10.852 21.266 1 90.94 149 THR A CA 1
ATOM 1181 C C . THR A 1 149 ? -7.922 10.445 19.812 1 90.94 149 THR A C 1
ATOM 1183 O O . THR A 1 149 ? -7.676 9.273 19.516 1 90.94 149 THR A O 1
ATOM 1186 N N . VAL A 1 150 ? -8.086 11.414 18.922 1 93.12 150 VAL A N 1
ATOM 1187 C CA . VAL A 1 150 ? -7.898 11.156 17.5 1 93.12 150 VAL A CA 1
ATOM 1188 C C . VAL A 1 150 ? -6.488 10.625 17.25 1 93.12 150 VAL A C 1
ATOM 1190 O O . VAL A 1 150 ? -6.309 9.633 16.547 1 93.12 150 VAL A O 1
ATOM 1193 N N . LEU A 1 151 ? -5.547 11.258 17.891 1 95.5 151 LEU A N 1
ATOM 1194 C CA . LEU A 1 151 ? -4.148 10.883 17.719 1 95.5 151 LEU A CA 1
ATOM 1195 C C . LEU A 1 151 ? -3.914 9.445 18.188 1 95.5 151 LEU A C 1
ATOM 1197 O O . LEU A 1 151 ? -3.273 8.656 17.5 1 95.5 151 LEU A O 1
ATOM 1201 N N . ASN A 1 152 ? -4.422 9.109 19.297 1 96.81 152 ASN A N 1
ATOM 1202 C CA . ASN A 1 152 ? -4.191 7.785 19.859 1 96.81 152 ASN A CA 1
ATOM 1203 C C . ASN A 1 152 ? -4.77 6.688 18.984 1 96.81 152 ASN A C 1
ATOM 1205 O O . ASN A 1 152 ? -4.125 5.66 18.766 1 96.81 152 ASN A O 1
ATOM 1209 N N . VAL A 1 153 ? -5.988 6.938 18.469 1 96.94 153 VAL A N 1
ATOM 1210 C CA . VAL A 1 153 ? -6.598 5.953 17.594 1 96.94 153 VAL A CA 1
ATOM 1211 C C . VAL A 1 153 ? -5.805 5.863 16.281 1 96.94 153 VAL A C 1
ATOM 1213 O O . VAL A 1 153 ? -5.594 4.77 15.758 1 96.94 153 VAL A O 1
ATOM 1216 N N . LEU A 1 154 ? -5.379 6.953 15.789 1 97.69 154 LEU A N 1
ATOM 1217 C CA . LEU A 1 154 ? -4.605 6.973 14.555 1 97.69 154 LEU A CA 1
ATOM 1218 C C . LEU A 1 154 ? -3.279 6.238 14.734 1 97.69 154 LEU A C 1
ATOM 1220 O O . LEU A 1 154 ? -2.861 5.477 13.859 1 97.69 154 LEU A O 1
ATOM 1224 N N . LYS A 1 155 ? -2.625 6.465 15.867 1 98.12 155 LYS A N 1
ATOM 1225 C CA . LYS A 1 155 ? -1.391 5.754 16.188 1 98.12 155 LYS A CA 1
ATOM 1226 C C . LYS A 1 155 ? -1.615 4.242 16.188 1 98.12 155 LYS A C 1
ATOM 1228 O O . LYS A 1 155 ? -0.786 3.482 15.688 1 98.12 155 LYS A O 1
ATOM 1233 N N . GLN A 1 156 ? -2.707 3.902 16.703 1 97.88 156 GLN A N 1
ATOM 1234 C CA . GLN A 1 156 ? -3.037 2.482 16.734 1 97.88 156 GLN A CA 1
ATOM 1235 C C . GLN A 1 156 ? -3.211 1.919 15.328 1 97.88 156 GLN A C 1
ATOM 1237 O O . GLN A 1 156 ? -2.736 0.822 15.031 1 97.88 156 GLN A O 1
ATOM 1242 N N . ARG A 1 157 ? -3.873 2.645 14.5 1 98.12 157 ARG A N 1
ATOM 1243 C CA . ARG A 1 157 ? -4.148 2.182 13.148 1 98.12 157 ARG A CA 1
ATOM 1244 C C . ARG A 1 157 ? -2.881 2.166 12.297 1 98.12 157 ARG A C 1
ATOM 1246 O O . ARG A 1 157 ? -2.801 1.448 11.305 1 98.12 157 ARG A O 1
ATOM 1253 N N . LEU A 1 158 ? -1.874 2.93 12.703 1 98.62 158 LEU A N 1
ATOM 1254 C CA . LEU A 1 158 ? -0.697 3.1 11.859 1 98.62 158 LEU A CA 1
ATOM 1255 C C . LEU A 1 158 ? 0.53 2.463 12.5 1 98.62 158 LEU A C 1
ATOM 1257 O O . LEU A 1 158 ? 1.651 2.643 12.023 1 98.62 158 LEU A O 1
ATOM 1261 N N . HIS A 1 159 ? 0.324 1.72 13.586 1 98.19 159 HIS A N 1
ATOM 1262 C CA . HIS A 1 159 ? 1.438 1.152 14.336 1 98.19 159 HIS A CA 1
ATOM 1263 C C . HIS A 1 159 ? 2.271 0.218 13.461 1 98.19 159 HIS A C 1
ATOM 1265 O O . HIS A 1 159 ? 3.445 -0.024 13.75 1 98.19 159 HIS A O 1
ATOM 1271 N N . TRP A 1 160 ? 1.685 -0.306 12.469 1 98.19 160 TRP A N 1
ATOM 1272 C CA . TRP A 1 160 ? 2.355 -1.229 11.562 1 98.19 160 TRP A CA 1
ATOM 1273 C C . TRP A 1 160 ? 3.387 -0.498 10.711 1 98.19 160 TRP A C 1
ATOM 1275 O O . TRP A 1 160 ? 4.227 -1.13 10.062 1 98.19 160 TRP A O 1
ATOM 1285 N N . LEU A 1 161 ? 3.398 0.767 10.703 1 98.31 161 LEU A N 1
ATOM 1286 C CA . LEU A 1 161 ? 4.262 1.541 9.812 1 98.31 161 LEU A CA 1
ATOM 1287 C C . LEU A 1 161 ? 5.219 2.416 10.617 1 98.31 161 LEU A C 1
ATOM 1289 O O . LEU A 1 161 ? 6.426 2.412 10.367 1 98.31 161 LEU A O 1
ATOM 1293 N N . THR A 1 162 ? 4.664 3.168 11.547 1 98.12 162 THR A N 1
ATOM 1294 C CA . THR A 1 162 ? 5.492 4.184 12.188 1 98.12 162 THR A CA 1
ATOM 1295 C C . THR A 1 162 ? 4.871 4.637 13.508 1 98.12 162 THR A C 1
ATOM 1297 O O . THR A 1 162 ? 3.648 4.684 13.641 1 98.12 162 THR A O 1
ATOM 1300 N N . PRO A 1 163 ? 5.703 4.977 14.43 1 97.12 163 PRO A N 1
ATOM 1301 C CA . PRO A 1 163 ? 5.195 5.625 15.641 1 97.12 163 PRO A CA 1
ATOM 1302 C C . PRO A 1 163 ? 5.055 7.141 15.484 1 97.12 163 PRO A C 1
ATOM 1304 O O . PRO A 1 163 ? 4.473 7.801 16.344 1 97.12 163 PRO A O 1
ATOM 1307 N N . ASN A 1 164 ? 5.566 7.707 14.414 1 97.44 164 ASN A N 1
ATOM 1308 C CA . ASN A 1 164 ? 5.609 9.156 14.211 1 97.44 164 ASN A CA 1
ATOM 1309 C C . ASN A 1 164 ? 4.328 9.664 13.555 1 97.44 164 ASN A C 1
ATOM 1311 O O . ASN A 1 164 ? 4.309 9.938 12.352 1 97.44 164 ASN A O 1
ATOM 1315 N N . VAL A 1 165 ? 3.324 9.828 14.406 1 97.81 165 VAL A N 1
ATOM 1316 C CA . VAL A 1 165 ? 2.016 10.289 13.953 1 97.81 165 VAL A CA 1
ATOM 1317 C C . VAL A 1 165 ? 1.668 11.609 14.656 1 97.81 165 VAL A C 1
ATOM 1319 O O . VAL A 1 165 ? 1.854 11.742 15.867 1 97.81 165 VAL A O 1
ATOM 1322 N N . LEU A 1 166 ? 1.195 12.547 13.859 1 95.81 166 LEU A N 1
ATOM 1323 C CA . LEU A 1 166 ? 0.829 13.852 14.391 1 95.81 166 LEU A CA 1
ATOM 1324 C C . LEU A 1 166 ? -0.594 14.227 13.992 1 95.81 166 LEU A C 1
ATOM 1326 O O . LEU A 1 166 ? -1.032 13.906 12.883 1 95.81 166 LEU A O 1
ATOM 1330 N N . VAL A 1 167 ? -1.309 14.812 14.875 1 94.25 167 VAL A N 1
ATOM 1331 C CA . VAL A 1 167 ? -2.559 15.508 14.594 1 94.25 167 VAL A CA 1
ATOM 1332 C C . VAL A 1 167 ? -2.416 16.984 14.938 1 94.25 167 VAL A C 1
ATOM 1334 O O . VAL A 1 167 ? -2.047 17.344 16.062 1 94.25 167 VAL A O 1
ATOM 1337 N N . THR A 1 168 ? -2.643 17.828 13.953 1 91.75 168 THR A N 1
ATOM 1338 C CA . THR A 1 168 ? -2.381 19.234 14.172 1 91.75 168 THR A CA 1
ATOM 1339 C C . THR A 1 168 ? -3.381 20.094 13.406 1 91.75 168 THR A C 1
ATOM 1341 O O . THR A 1 168 ? -4.277 19.578 12.742 1 91.75 168 THR A O 1
ATOM 1344 N N . SER A 1 169 ? -3.383 21.406 13.609 1 89.62 169 SER A N 1
ATOM 1345 C CA . SER A 1 169 ? -4.25 22.406 12.984 1 89.62 169 SER A CA 1
ATOM 1346 C C . SER A 1 169 ? -3.562 23.766 12.891 1 89.62 169 SER A C 1
ATOM 1348 O O . SER A 1 169 ? -2.455 23.938 13.406 1 89.62 169 SER A O 1
ATOM 1350 N N . VAL A 1 170 ? -4.215 24.672 12.258 1 86.31 170 VAL A N 1
ATOM 1351 C CA . VAL A 1 170 ? -3.666 26.016 12.133 1 86.31 170 VAL A CA 1
ATOM 1352 C C . VAL A 1 170 ? -3.549 26.656 13.516 1 86.31 170 VAL A C 1
ATOM 1354 O O . VAL A 1 170 ? -2.699 27.516 13.734 1 86.31 170 VAL A O 1
ATOM 1357 N N . ARG A 1 171 ? -4.242 26.219 14.422 1 79 171 ARG A N 1
ATOM 1358 C CA . ARG A 1 171 ? -4.27 26.812 15.758 1 79 171 ARG A CA 1
ATOM 1359 C C . ARG A 1 171 ? -3.092 26.312 16.594 1 79 171 ARG A C 1
ATOM 1361 O O . ARG A 1 171 ? -2.746 26.922 17.609 1 79 171 ARG A O 1
ATOM 1368 N N . GLU A 1 172 ? -2.605 25.234 16.125 1 74.94 172 GLU A N 1
ATOM 1369 C CA . GLU A 1 172 ? -1.518 24.641 16.906 1 74.94 172 GLU A CA 1
ATOM 1370 C C . GLU A 1 172 ? -0.158 25.062 16.359 1 74.94 172 GLU A C 1
ATOM 1372 O O . GLU A 1 172 ? -0.029 25.359 15.164 1 74.94 172 GLU A O 1
ATOM 1377 N N . VAL A 1 173 ? 0.703 25.297 17.266 1 59.75 173 VAL A N 1
ATOM 1378 C CA . VAL A 1 173 ? 2.08 25.438 16.797 1 59.75 173 VAL A CA 1
ATOM 1379 C C . VAL A 1 173 ? 2.471 24.219 15.977 1 59.75 173 VAL A C 1
ATOM 1381 O O . VAL A 1 173 ? 2.268 23.078 16.406 1 59.75 173 VAL A O 1
ATOM 1384 N N . SER A 1 174 ? 2.797 24.422 14.789 1 64.75 174 SER A N 1
ATOM 1385 C CA . SER A 1 174 ? 3.047 23.328 13.867 1 64.75 174 SER A CA 1
ATOM 1386 C C . SER A 1 174 ? 4.102 22.375 14.414 1 64.75 174 SER A C 1
ATOM 1388 O O . SER A 1 174 ? 5.16 22.797 14.875 1 64.75 174 SER A O 1
ATOM 1390 N N . ARG A 1 175 ? 3.762 21.156 14.391 1 78.25 175 ARG A N 1
ATOM 1391 C CA . ARG A 1 175 ? 4.676 20.109 14.828 1 78.25 175 ARG A CA 1
ATOM 1392 C C . ARG A 1 175 ? 5.523 19.609 13.672 1 78.25 175 ARG A C 1
ATOM 1394 O O . ARG A 1 175 ? 6.297 18.656 13.828 1 78.25 175 ARG A O 1
ATOM 1401 N N . LEU A 1 176 ? 5.324 20.25 12.539 1 87.56 176 LEU A N 1
ATOM 1402 C CA . LEU A 1 176 ? 6.215 20 11.414 1 87.56 176 LEU A CA 1
ATOM 1403 C C . LEU A 1 176 ? 7.152 21.172 11.188 1 87.56 176 LEU A C 1
ATOM 1405 O O . LEU A 1 176 ? 6.785 22.141 10.516 1 87.56 176 LEU A O 1
ATOM 1409 N N . PRO A 1 177 ? 8.328 21.062 11.742 1 87.19 177 PRO A N 1
ATOM 1410 C CA . PRO A 1 177 ? 9.242 22.203 11.594 1 87.19 177 PRO A CA 1
ATOM 1411 C C . PRO A 1 177 ? 9.438 22.609 10.141 1 87.19 177 PRO A C 1
ATOM 1413 O O . PRO A 1 177 ? 9.617 21.766 9.266 1 87.19 177 PRO A O 1
ATOM 1416 N N . GLY A 1 178 ? 9.328 23.953 9.906 1 92.06 178 GLY A N 1
ATOM 1417 C CA . GLY A 1 178 ? 9.594 24.484 8.578 1 92.06 178 GLY A CA 1
ATOM 1418 C C . GLY A 1 178 ? 8.367 24.5 7.688 1 92.06 178 GLY A C 1
ATOM 1419 O O . GLY A 1 178 ? 8.453 24.844 6.508 1 92.06 178 GLY A O 1
ATOM 1420 N N . VAL A 1 179 ? 7.215 24.062 8.211 1 94 179 VAL A N 1
ATOM 1421 C CA . VAL A 1 179 ? 5.965 24.125 7.453 1 94 179 VAL A CA 1
ATOM 1422 C C . VAL A 1 179 ? 5.035 25.156 8.094 1 94 179 VAL A C 1
ATOM 1424 O O . VAL A 1 179 ? 4.742 25.078 9.289 1 94 179 VAL A O 1
ATOM 1427 N N . GLN A 1 180 ? 4.691 26.156 7.34 1 93.19 180 GLN A N 1
ATOM 1428 C CA . GLN A 1 180 ? 3.703 27.141 7.762 1 93.19 180 GLN A CA 1
ATOM 1429 C C . GLN A 1 180 ? 2.373 26.938 7.043 1 93.19 180 GLN A C 1
ATOM 1431 O O . GLN A 1 180 ? 2.346 26.672 5.84 1 93.19 180 GLN A O 1
ATOM 1436 N N . VAL A 1 181 ? 1.299 26.938 7.797 1 93.75 181 VAL A N 1
ATOM 1437 C CA . VAL A 1 181 ? -0.022 26.719 7.215 1 93.75 181 VAL A CA 1
ATOM 1438 C C . VAL A 1 181 ? -0.919 27.922 7.512 1 93.75 181 VAL A C 1
ATOM 1440 O O . VAL A 1 181 ? -0.944 28.422 8.641 1 93.75 181 VAL A O 1
ATOM 1443 N N . SER A 1 182 ? -1.565 28.406 6.57 1 92.56 182 SER A N 1
ATOM 1444 C CA . SER A 1 182 ? -2.461 29.547 6.727 1 92.56 182 SER A CA 1
ATOM 1445 C C . SER A 1 182 ? -3.818 29.281 6.086 1 92.56 182 SER A C 1
ATOM 1447 O O . SER A 1 182 ? -3.943 28.406 5.23 1 92.56 182 SER A O 1
ATOM 1449 N N . ASN A 1 183 ? -4.855 30.016 6.508 1 91.62 183 ASN A N 1
ATOM 1450 C CA . ASN A 1 183 ? -6.188 29.922 5.922 1 91.62 183 ASN A CA 1
ATOM 1451 C C . ASN A 1 183 ? -6.297 30.75 4.641 1 91.62 183 ASN A C 1
ATOM 1453 O O . ASN A 1 183 ? -5.77 31.859 4.566 1 91.62 183 ASN A O 1
ATOM 1457 N N . LEU A 1 184 ? -6.906 30.109 3.67 1 90.62 184 LEU A N 1
ATOM 1458 C CA . LEU A 1 184 ? -7.219 30.859 2.455 1 90.62 184 LEU A CA 1
ATOM 1459 C C . LEU A 1 184 ? -8.555 31.578 2.594 1 90.62 184 LEU A C 1
ATOM 1461 O O . LEU A 1 184 ? -9.453 31.109 3.295 1 90.62 184 LEU A O 1
ATOM 1465 N N . PRO A 1 185 ? -8.617 32.812 1.89 1 81.38 185 PRO A N 1
ATOM 1466 C CA . PRO A 1 185 ? -9.883 33.562 1.965 1 81.38 185 PRO A CA 1
ATOM 1467 C C . PRO A 1 185 ? -11.055 32.781 1.37 1 81.38 185 PRO A C 1
ATOM 1469 O O . PRO A 1 185 ? -10.867 31.969 0.468 1 81.38 185 PRO A O 1
ATOM 1472 N N . HIS A 1 186 ? -12.25 32.875 2.025 1 71.12 186 HIS A N 1
ATOM 1473 C CA . HIS A 1 186 ? -13.453 32.281 1.46 1 71.12 186 HIS A CA 1
ATOM 1474 C C . HIS A 1 186 ? -13.742 32.844 0.069 1 71.12 186 HIS A C 1
ATOM 1476 O O . HIS A 1 186 ? -13.586 34.031 -0.17 1 71.12 186 HIS A O 1
ATOM 1482 N N . PRO A 1 187 ? -14.086 31.844 -0.927 1 57.09 187 PRO A N 1
ATOM 1483 C CA . PRO A 1 187 ? -14.469 32.5 -2.188 1 57.09 187 PRO A CA 1
ATOM 1484 C C . PRO A 1 187 ? -15.641 33.469 -2.029 1 57.09 187 PRO A C 1
ATOM 1486 O O . PRO A 1 187 ? -16.469 33.281 -1.126 1 57.09 187 PRO A O 1
ATOM 1489 N N . MET B 1 1 ? 22.922 -22.172 -1.715 1 68.12 1 MET B N 1
ATOM 1490 C CA . MET B 1 1 ? 22 -21.875 -0.622 1 68.12 1 MET B CA 1
ATOM 1491 C C . MET B 1 1 ? 20.875 -22.891 -0.576 1 68.12 1 MET B C 1
ATOM 1493 O O . MET B 1 1 ? 20.484 -23.438 -1.607 1 68.12 1 MET B O 1
ATOM 1497 N N . SER B 1 2 ? 20.531 -23.312 0.571 1 85.56 2 SER B N 1
ATOM 1498 C CA . SER B 1 2 ? 19.453 -24.281 0.706 1 85.56 2 SER B CA 1
ATOM 1499 C C . SER B 1 2 ? 18.125 -23.719 0.218 1 85.56 2 SER B C 1
ATOM 1501 O O . SER B 1 2 ? 17.797 -22.562 0.5 1 85.56 2 SER B O 1
ATOM 1503 N N . PRO B 1 3 ? 17.516 -24.469 -0.625 1 90 3 PRO B N 1
ATOM 1504 C CA . PRO B 1 3 ? 16.219 -23.984 -1.117 1 90 3 PRO B CA 1
ATOM 1505 C C . PRO B 1 3 ? 15.227 -23.734 0.007 1 90 3 PRO B C 1
ATOM 1507 O O . PRO B 1 3 ? 15.344 -24.312 1.088 1 90 3 PRO B O 1
ATOM 1510 N N . PRO B 1 4 ? 14.297 -22.828 -0.218 1 94.31 4 PRO B N 1
ATOM 1511 C CA . PRO B 1 4 ? 13.242 -22.609 0.772 1 94.31 4 PRO B CA 1
ATOM 1512 C C . PRO B 1 4 ? 12.414 -23.875 1.037 1 94.31 4 PRO B C 1
ATOM 1514 O O . PRO B 1 4 ? 12.336 -24.75 0.18 1 94.31 4 PRO B O 1
ATOM 1517 N N . LEU B 1 5 ? 11.812 -23.984 2.184 1 95 5 LEU B N 1
ATOM 1518 C CA . LEU B 1 5 ? 10.906 -25.094 2.496 1 95 5 LEU B CA 1
ATOM 1519 C C . LEU B 1 5 ? 9.641 -25.016 1.647 1 95 5 LEU B C 1
ATOM 1521 O O . LEU B 1 5 ? 9.227 -23.922 1.235 1 95 5 LEU B O 1
ATOM 1525 N N . PRO B 1 6 ? 9.062 -26.156 1.387 1 97.44 6 PRO B N 1
ATOM 1526 C CA . PRO B 1 6 ? 7.793 -26.141 0.652 1 97.44 6 PRO B CA 1
ATOM 1527 C C . PRO B 1 6 ? 6.703 -25.344 1.373 1 97.44 6 PRO B C 1
ATOM 1529 O O . PRO B 1 6 ? 6.684 -25.297 2.605 1 97.44 6 PRO B O 1
ATOM 1532 N N . ILE B 1 7 ? 5.812 -24.75 0.575 1 97.69 7 ILE B N 1
ATOM 1533 C CA . ILE B 1 7 ? 4.68 -24.016 1.121 1 97.69 7 ILE B CA 1
ATOM 1534 C C . ILE B 1 7 ? 3.373 -24.656 0.66 1 97.69 7 ILE B C 1
ATOM 1536 O O . ILE B 1 7 ? 3.178 -24.891 -0.535 1 97.69 7 ILE B O 1
ATOM 1540 N N . GLU B 1 8 ? 2.537 -24.922 1.649 1 96.75 8 GLU B N 1
ATOM 1541 C CA . GLU B 1 8 ? 1.214 -25.438 1.316 1 96.75 8 GLU B CA 1
ATOM 1542 C C . GLU B 1 8 ? 0.148 -24.359 1.426 1 96.75 8 GLU B C 1
ATOM 1544 O O . GLU B 1 8 ? 0.09 -23.641 2.424 1 96.75 8 GLU B O 1
ATOM 1549 N N . GLU B 1 9 ? -0.608 -24.25 0.426 1 94.25 9 GLU B N 1
ATOM 1550 C CA . GLU B 1 9 ? -1.734 -23.328 0.353 1 94.25 9 GLU B CA 1
ATOM 1551 C C . GLU B 1 9 ? -2.979 -24.016 -0.204 1 94.25 9 GLU B C 1
ATOM 1553 O O . GLU B 1 9 ? -3.012 -24.391 -1.377 1 94.25 9 GLU B O 1
ATOM 1558 N N . GLY B 1 10 ? -4.02 -24.094 0.616 1 89.19 10 GLY B N 1
ATOM 1559 C CA . GLY B 1 10 ? -5.145 -24.922 0.22 1 89.19 10 GLY B CA 1
ATOM 1560 C C . GLY B 1 10 ? -4.742 -26.344 -0.099 1 89.19 10 GLY B C 1
ATOM 1561 O O . GLY B 1 10 ? -4.137 -27.031 0.732 1 89.19 10 GLY B O 1
ATOM 1562 N N . ARG B 1 11 ? -5.059 -26.734 -1.324 1 91 11 ARG B N 1
ATOM 1563 C CA . ARG B 1 11 ? -4.773 -28.109 -1.732 1 91 11 ARG B CA 1
ATOM 1564 C C . ARG B 1 11 ? -3.557 -28.156 -2.648 1 91 11 ARG B C 1
ATOM 1566 O O . ARG B 1 11 ? -3.4 -29.109 -3.424 1 91 11 ARG B O 1
ATOM 1573 N N . LEU B 1 12 ? -2.773 -27.141 -2.537 1 94.06 12 LEU B N 1
ATOM 1574 C CA . LEU B 1 12 ? -1.603 -27.078 -3.406 1 94.06 12 LEU B CA 1
ATOM 1575 C C . LEU B 1 12 ? -0.321 -27 -2.584 1 94.06 12 LEU B C 1
ATOM 1577 O O . LEU B 1 12 ? -0.293 -26.375 -1.526 1 94.06 12 LEU B O 1
ATOM 1581 N N . ARG B 1 13 ? 0.659 -27.703 -3.072 1 96.25 13 ARG B N 1
ATOM 1582 C CA . ARG B 1 13 ? 1.998 -27.625 -2.496 1 96.25 13 ARG B CA 1
ATOM 1583 C C . ARG B 1 13 ? 2.98 -26.984 -3.469 1 96.25 13 ARG B C 1
ATOM 1585 O O . ARG B 1 13 ? 3.107 -27.422 -4.613 1 96.25 13 ARG B O 1
ATOM 1592 N N . PHE B 1 14 ? 3.664 -25.953 -2.982 1 96.5 14 PHE B N 1
ATOM 1593 C CA . PHE B 1 14 ? 4.668 -25.25 -3.764 1 96.5 14 PHE B CA 1
ATOM 1594 C C . PHE B 1 14 ? 6.074 -25.625 -3.316 1 96.5 14 PHE B C 1
ATOM 1596 O O . PHE B 1 14 ? 6.426 -25.469 -2.145 1 96.5 14 PHE B O 1
ATOM 1603 N N . GLU B 1 15 ? 6.863 -26.109 -4.238 1 96.56 15 GLU B N 1
ATOM 1604 C CA . GLU B 1 15 ? 8.258 -26.453 -3.967 1 96.56 15 GLU B CA 1
ATOM 1605 C C . GLU B 1 15 ? 9.211 -25.562 -4.773 1 96.56 15 GLU B C 1
ATOM 1607 O O . GLU B 1 15 ? 8.984 -25.328 -5.961 1 96.56 15 GLU B O 1
ATOM 1612 N N . PHE B 1 16 ? 10.18 -25.109 -4.09 1 96.19 16 PHE B N 1
ATOM 1613 C CA . PHE B 1 16 ? 11.141 -24.188 -4.68 1 96.19 16 PHE B CA 1
ATOM 1614 C C . PHE B 1 16 ? 12.516 -24.828 -4.809 1 96.19 16 PHE B C 1
ATOM 1616 O O . PHE B 1 16 ? 12.953 -25.547 -3.908 1 96.19 16 PHE B O 1
ATOM 1623 N N . ASP B 1 17 ? 13.164 -24.609 -5.93 1 95.88 17 ASP B N 1
ATOM 1624 C CA . ASP B 1 17 ? 14.508 -25.172 -6.07 1 95.88 17 ASP B CA 1
ATOM 1625 C C . ASP B 1 17 ? 15.57 -24.172 -5.621 1 95.88 17 ASP B C 1
ATOM 1627 O O . ASP B 1 17 ? 15.25 -23.141 -5.012 1 95.88 17 ASP B O 1
ATOM 1631 N N . ALA B 1 18 ? 16.828 -24.375 -5.895 1 95.25 18 ALA B N 1
ATOM 1632 C CA . ALA B 1 18 ? 17.953 -23.656 -5.32 1 95.25 18 ALA B CA 1
ATOM 1633 C C . ALA B 1 18 ? 18.062 -22.25 -5.898 1 95.25 18 ALA B C 1
ATOM 1635 O O . ALA B 1 18 ? 18.797 -21.406 -5.375 1 95.25 18 ALA B O 1
ATOM 1636 N N . ARG B 1 19 ? 17.359 -21.922 -6.934 1 94 19 ARG B N 1
ATOM 1637 C CA . ARG B 1 19 ? 17.359 -20.594 -7.531 1 94 19 ARG B CA 1
ATOM 1638 C C . ARG B 1 19 ? 16.672 -19.578 -6.617 1 94 19 ARG B C 1
ATOM 1640 O O . ARG B 1 19 ? 16.906 -18.375 -6.738 1 94 19 ARG B O 1
ATOM 1647 N N . TRP B 1 20 ? 15.859 -20.109 -5.781 1 96.81 20 TRP B N 1
ATOM 1648 C CA . TRP B 1 20 ? 15.078 -19.234 -4.918 1 96.81 20 TRP B CA 1
ATOM 1649 C C . TRP B 1 20 ? 15.773 -19.016 -3.58 1 96.81 20 TRP B C 1
ATOM 1651 O O . TRP B 1 20 ? 16.219 -19.969 -2.939 1 96.81 20 TRP B O 1
ATOM 1661 N N . GLN B 1 21 ? 15.883 -17.719 -3.268 1 96.75 21 GLN B N 1
ATOM 1662 C CA . GLN B 1 21 ? 16.562 -17.328 -2.035 1 96.75 21 GLN B CA 1
ATOM 1663 C C . GLN B 1 21 ? 15.609 -17.406 -0.839 1 96.75 21 GLN B C 1
ATOM 1665 O O . GLN B 1 21 ? 16.047 -17.656 0.288 1 96.75 21 GLN B O 1
ATOM 1670 N N . ASP B 1 22 ? 14.328 -17.156 -1.119 1 96.81 22 ASP B N 1
ATOM 1671 C CA . ASP B 1 22 ? 13.344 -17.109 -0.04 1 96.81 22 ASP B CA 1
ATOM 1672 C C . ASP B 1 22 ? 11.938 -17.344 -0.573 1 96.81 22 ASP B C 1
ATOM 1674 O O . ASP B 1 22 ? 11.641 -17.031 -1.729 1 96.81 22 ASP B O 1
ATOM 1678 N N . ALA B 1 23 ? 11.117 -17.969 0.244 1 98.12 23 ALA B N 1
ATOM 1679 C CA . ALA B 1 23 ? 9.68 -18.125 0.024 1 98.12 23 ALA B CA 1
ATOM 1680 C C . ALA B 1 23 ? 8.93 -18.203 1.35 1 98.12 23 ALA B C 1
ATOM 1682 O O . ALA B 1 23 ? 9.344 -18.906 2.266 1 98.12 23 ALA B O 1
ATOM 1683 N N . VAL B 1 24 ? 7.836 -17.469 1.42 1 98.25 24 VAL B N 1
ATOM 1684 C CA . VAL B 1 24 ? 7.176 -17.391 2.717 1 98.25 24 VAL B CA 1
ATOM 1685 C C . VAL B 1 24 ? 5.676 -17.172 2.521 1 98.25 24 VAL B C 1
ATOM 1687 O O . VAL B 1 24 ? 5.258 -16.484 1.58 1 98.25 24 VAL B O 1
ATOM 1690 N N . LYS B 1 25 ? 4.895 -17.766 3.408 1 98.31 25 LYS B N 1
ATOM 1691 C CA . LYS B 1 25 ? 3.471 -17.453 3.467 1 98.31 25 LYS B CA 1
ATOM 1692 C C . LYS B 1 25 ? 3.236 -16.094 4.105 1 98.31 25 LYS B C 1
ATOM 1694 O O . LYS B 1 25 ? 3.221 -15.961 5.328 1 98.31 25 LYS B O 1
ATOM 1699 N N . TRP B 1 26 ? 3.002 -15.117 3.324 1 98.56 26 TRP B N 1
ATOM 1700 C CA . TRP B 1 26 ? 2.891 -13.75 3.809 1 98.56 26 TRP B CA 1
ATOM 1701 C C . TRP B 1 26 ? 1.668 -13.586 4.707 1 98.56 26 TRP B C 1
ATOM 1703 O O . TRP B 1 26 ? 1.766 -13.031 5.805 1 98.56 26 TRP B O 1
ATOM 1713 N N . ASP B 1 27 ? 0.49 -14.125 4.238 1 97.81 27 ASP B N 1
ATOM 1714 C CA . ASP B 1 27 ? -0.763 -13.875 4.945 1 97.81 27 ASP B CA 1
ATOM 1715 C C . ASP B 1 27 ? -0.801 -14.617 6.281 1 97.81 27 ASP B C 1
ATOM 1717 O O . ASP B 1 27 ? -1.614 -14.297 7.148 1 97.81 27 ASP B O 1
ATOM 1721 N N . ASP B 1 28 ? 0.118 -15.531 6.484 1 97 28 ASP B N 1
ATOM 1722 C CA . ASP B 1 28 ? 0.183 -16.281 7.734 1 97 28 ASP B CA 1
ATOM 1723 C C . ASP B 1 28 ? 1.386 -15.852 8.57 1 97 28 ASP B C 1
ATOM 1725 O O . ASP B 1 28 ? 1.618 -16.391 9.656 1 97 28 ASP B O 1
ATOM 1729 N N . SER B 1 29 ? 2.166 -14.914 8.117 1 97.75 29 SER B N 1
ATOM 1730 C CA . SER B 1 29 ? 3.338 -14.438 8.844 1 97.75 29 SER B CA 1
ATOM 1731 C C . SER B 1 29 ? 2.938 -13.555 10.016 1 97.75 29 SER B C 1
ATOM 1733 O O . SER B 1 29 ? 1.895 -12.898 9.984 1 97.75 29 SER B O 1
ATOM 1735 N N . LEU B 1 30 ? 3.771 -13.562 11 1 97.31 30 LEU B N 1
ATOM 1736 C CA . LEU B 1 30 ? 3.541 -12.68 12.133 1 97.31 30 LEU B CA 1
ATOM 1737 C C . LEU B 1 30 ? 3.623 -11.211 11.711 1 97.31 30 LEU B C 1
ATOM 1739 O O . LEU B 1 30 ? 2.865 -10.375 12.211 1 97.31 30 LEU B O 1
ATOM 1743 N N . ALA B 1 31 ? 4.551 -10.914 10.828 1 98.06 31 ALA B N 1
ATOM 1744 C CA . ALA B 1 31 ? 4.742 -9.555 10.336 1 98.06 31 ALA B CA 1
ATOM 1745 C C . ALA B 1 31 ? 3.453 -8.992 9.742 1 98.06 31 ALA B C 1
ATOM 1747 O O . ALA B 1 31 ? 3.127 -7.82 9.938 1 98.06 31 ALA B O 1
ATOM 1748 N N . TYR B 1 32 ? 2.766 -9.844 9.023 1 98.56 32 TYR B N 1
ATOM 1749 C CA . TYR B 1 32 ? 1.486 -9.414 8.469 1 98.56 32 TYR B CA 1
ATOM 1750 C C . TYR B 1 32 ? 0.417 -9.352 9.555 1 98.56 32 TYR B C 1
ATOM 1752 O O . TYR B 1 32 ? -0.223 -8.312 9.742 1 98.56 32 TYR B O 1
ATOM 1760 N N . ARG B 1 33 ? 0.267 -10.398 10.312 1 98.06 33 ARG B N 1
ATOM 1761 C CA . ARG B 1 33 ? -0.858 -10.555 11.227 1 98.06 33 ARG B CA 1
ATOM 1762 C C . ARG B 1 33 ? -0.791 -9.539 12.359 1 98.06 33 ARG B C 1
ATOM 1764 O O . ARG B 1 33 ? -1.816 -9 12.781 1 98.06 33 ARG B O 1
ATOM 1771 N N . LYS B 1 34 ? 0.418 -9.273 12.828 1 97.19 34 LYS B N 1
ATOM 1772 C CA . LYS B 1 34 ? 0.567 -8.328 13.93 1 97.19 34 LYS B CA 1
ATOM 1773 C C . LYS B 1 34 ? 0.875 -6.922 13.422 1 97.19 34 LYS B C 1
ATOM 1775 O O . LYS B 1 34 ? 0.922 -5.969 14.195 1 97.19 34 LYS B O 1
ATOM 1780 N N . GLY B 1 35 ? 1.116 -6.891 12.172 1 98 35 GLY B N 1
ATOM 1781 C CA . GLY B 1 35 ? 1.369 -5.602 11.547 1 98 35 GLY B CA 1
ATOM 1782 C C . GLY B 1 35 ? 0.171 -5.062 10.789 1 98 35 GLY B C 1
ATOM 1783 O O . GLY B 1 35 ? -0.876 -4.797 11.383 1 98 35 GLY B O 1
ATOM 1784 N N . ILE B 1 36 ? 0.335 -5.035 9.484 1 98.69 36 ILE B N 1
ATOM 1785 C CA . ILE B 1 36 ? -0.651 -4.34 8.664 1 98.69 36 ILE B CA 1
ATOM 1786 C C . ILE B 1 36 ? -1.959 -5.125 8.648 1 98.69 36 ILE B C 1
ATOM 1788 O O . ILE B 1 36 ? -3.023 -4.57 8.375 1 98.69 36 ILE B O 1
ATOM 1792 N N . GLY B 1 37 ? -1.901 -6.391 8.906 1 98.31 37 GLY B N 1
ATOM 1793 C CA . GLY B 1 37 ? -3.104 -7.207 8.953 1 98.31 37 GLY B CA 1
ATOM 1794 C C . GLY B 1 37 ? -4.094 -6.758 10.008 1 98.31 37 GLY B C 1
ATOM 1795 O O . GLY B 1 37 ? -5.266 -7.129 9.969 1 98.31 37 GLY B O 1
ATOM 1796 N N . SER B 1 38 ? -3.635 -6.008 10.961 1 97.31 38 SER B N 1
ATOM 1797 C CA . SER B 1 38 ? -4.504 -5.473 12 1 97.31 38 SER B CA 1
ATOM 1798 C C . SER B 1 38 ? -5.301 -4.273 11.492 1 97.31 38 SER B C 1
ATOM 1800 O O . SER B 1 38 ? -6.258 -3.84 12.133 1 97.31 38 SER B O 1
ATOM 1802 N N . LEU B 1 39 ? -4.922 -3.682 10.422 1 97.94 39 LEU B N 1
ATOM 1803 C CA . LEU B 1 39 ? -5.664 -2.592 9.797 1 97.94 39 LEU B CA 1
ATOM 1804 C C . LEU B 1 39 ? -6.871 -3.121 9.031 1 97.94 39 LEU B C 1
ATOM 1806 O O . LEU B 1 39 ? -6.723 -3.84 8.039 1 97.94 39 LEU B O 1
ATOM 1810 N N . PRO B 1 40 ? -8.055 -2.711 9.469 1 96.56 40 PRO B N 1
ATOM 1811 C CA . PRO B 1 40 ? -9.242 -3.201 8.773 1 96.56 40 PRO B CA 1
ATOM 1812 C C . PRO B 1 40 ? -9.219 -2.898 7.277 1 96.56 40 PRO B C 1
ATOM 1814 O O . PRO B 1 40 ? -8.648 -1.888 6.859 1 96.56 40 PRO B O 1
ATOM 1817 N N . ASP B 1 41 ? -9.82 -3.846 6.527 1 96.81 41 ASP B N 1
ATOM 1818 C CA . ASP B 1 41 ? -9.969 -3.705 5.082 1 96.81 41 ASP B CA 1
ATOM 1819 C C . ASP B 1 41 ? -8.617 -3.832 4.379 1 96.81 41 ASP B C 1
ATOM 1821 O O . ASP B 1 41 ? -8.406 -3.23 3.326 1 96.81 41 ASP B O 1
ATOM 1825 N N . THR B 1 42 ? -7.734 -4.453 5.031 1 98.31 42 THR B N 1
ATOM 1826 C CA . THR B 1 42 ? -6.445 -4.793 4.434 1 98.31 42 THR B CA 1
ATOM 1827 C C . THR B 1 42 ? -6.395 -6.27 4.055 1 98.31 42 THR B C 1
ATOM 1829 O O . THR B 1 42 ? -6.863 -7.125 4.809 1 98.31 42 THR B O 1
ATOM 1832 N N . LYS B 1 43 ? -5.879 -6.52 2.918 1 98.19 43 LYS B N 1
ATOM 1833 C CA . LYS B 1 43 ? -5.773 -7.879 2.393 1 98.19 43 LYS B CA 1
ATOM 1834 C C . LYS B 1 43 ? -4.316 -8.266 2.162 1 98.19 43 LYS B C 1
ATOM 1836 O O . LYS B 1 43 ? -3.412 -7.461 2.379 1 98.19 43 LYS B O 1
ATOM 1841 N N . ALA B 1 44 ? -4.086 -9.547 1.854 1 98.75 44 ALA B N 1
ATOM 1842 C CA . ALA B 1 44 ? -2.729 -10.047 1.646 1 98.75 44 ALA B CA 1
ATOM 1843 C C . ALA B 1 44 ? -2.699 -11.117 0.559 1 98.75 44 ALA B C 1
ATOM 1845 O O . ALA B 1 44 ? -3.621 -11.93 0.454 1 98.75 44 ALA B O 1
ATOM 1846 N N . VAL B 1 45 ? -1.676 -11.102 -0.235 1 98.81 45 VAL B N 1
ATOM 1847 C CA . VAL B 1 45 ? -1.451 -12.25 -1.099 1 98.81 45 VAL B CA 1
ATOM 1848 C C . VAL B 1 45 ? -1.023 -13.453 -0.257 1 98.81 45 VAL B C 1
ATOM 1850 O O . VAL B 1 45 ? -0.607 -13.297 0.893 1 98.81 45 VAL B O 1
ATOM 1853 N N . ASP B 1 46 ? -1.011 -14.602 -0.856 1 98.56 46 ASP B N 1
ATOM 1854 C CA . ASP B 1 46 ? -0.74 -15.828 -0.108 1 98.56 46 ASP B CA 1
ATOM 1855 C C . ASP B 1 46 ? 0.76 -16.016 0.108 1 98.56 46 ASP B C 1
ATOM 1857 O O . ASP B 1 46 ? 1.2 -16.312 1.221 1 98.56 46 ASP B O 1
ATOM 1861 N N . ILE B 1 47 ? 1.559 -15.828 -0.94 1 98.56 47 ILE B N 1
ATOM 1862 C CA . ILE B 1 47 ? 2.965 -16.203 -0.885 1 98.56 47 ILE B CA 1
ATOM 1863 C C . ILE B 1 47 ? 3.83 -15.086 -1.456 1 98.56 47 ILE B C 1
ATOM 1865 O O . ILE B 1 47 ? 3.484 -14.484 -2.477 1 98.56 47 ILE B O 1
ATOM 1869 N N . LEU B 1 48 ? 4.914 -14.805 -0.806 1 98.62 48 LEU B N 1
ATOM 1870 C CA . LEU B 1 48 ? 6.012 -14 -1.329 1 98.62 48 LEU B CA 1
ATOM 1871 C C . LEU B 1 48 ? 7.254 -14.859 -1.557 1 98.62 48 LEU B C 1
ATOM 1873 O O . LEU B 1 48 ? 7.594 -15.695 -0.722 1 98.62 48 LEU B O 1
ATOM 1877 N N . CYS B 1 49 ? 7.922 -14.656 -2.643 1 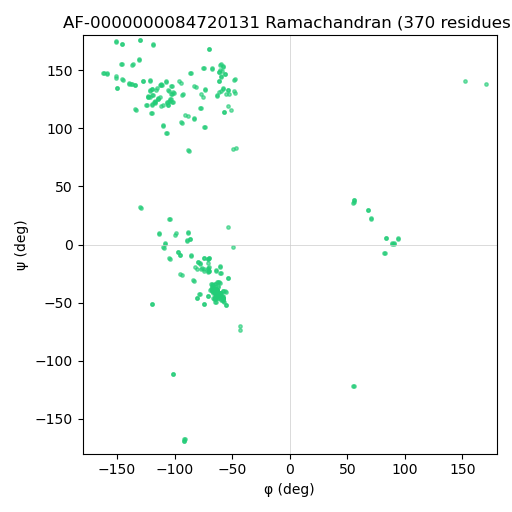97.62 49 CYS B N 1
ATOM 1878 C CA . CYS B 1 49 ? 9.195 -15.336 -2.838 1 97.62 49 CYS B CA 1
ATOM 1879 C C . CYS B 1 49 ? 10.164 -14.461 -3.621 1 97.62 49 CYS B C 1
ATOM 1881 O O . CYS B 1 49 ? 9.75 -13.523 -4.301 1 97.62 49 CYS B O 1
ATOM 1883 N N . ARG B 1 50 ? 11.383 -14.727 -3.428 1 97.06 50 ARG B N 1
ATOM 1884 C CA . ARG B 1 50 ? 12.43 -13.906 -4.023 1 97.06 50 ARG B CA 1
ATOM 1885 C C . ARG B 1 50 ? 13.547 -14.773 -4.594 1 97.06 50 ARG B C 1
ATOM 1887 O O . ARG B 1 50 ? 13.914 -15.789 -4 1 97.06 50 ARG B O 1
ATOM 1894 N N . SER B 1 51 ? 14 -14.43 -5.707 1 95.62 51 SER B N 1
ATOM 1895 C CA . SER B 1 51 ? 15.227 -14.938 -6.324 1 95.62 51 SER B CA 1
ATOM 1896 C C . SER B 1 51 ? 16.109 -13.797 -6.805 1 95.62 51 SER B C 1
ATOM 1898 O O . SER B 1 51 ? 15.789 -12.625 -6.609 1 95.62 51 SER B O 1
ATOM 1900 N N . LYS B 1 52 ? 17.297 -14.148 -7.309 1 92.75 52 LYS B N 1
ATOM 1901 C CA . LYS B 1 52 ? 18.172 -13.094 -7.793 1 92.75 52 LYS B CA 1
ATOM 1902 C C . LYS B 1 52 ? 17.484 -12.25 -8.867 1 92.75 52 LYS B C 1
ATOM 1904 O O . LYS B 1 52 ? 17.109 -12.766 -9.914 1 92.75 52 LYS B O 1
ATOM 1909 N N . GLY B 1 53 ? 17.266 -11.023 -8.531 1 94.25 53 GLY B N 1
ATOM 1910 C CA . GLY B 1 53 ? 16.734 -10.07 -9.492 1 94.25 53 GLY B CA 1
ATOM 1911 C C . GLY B 1 53 ? 15.227 -10.117 -9.625 1 94.25 53 GLY B C 1
ATOM 1912 O O . GLY B 1 53 ? 14.648 -9.477 -10.5 1 94.25 53 GLY B O 1
ATOM 1913 N N . ARG B 1 54 ? 14.578 -10.938 -8.75 1 95.5 54 ARG B N 1
ATOM 1914 C CA . ARG B 1 54 ? 13.133 -11.047 -8.875 1 95.5 54 ARG B CA 1
ATOM 1915 C C . ARG B 1 54 ? 12.469 -11.078 -7.5 1 95.5 54 ARG B C 1
ATOM 1917 O O . ARG B 1 54 ? 12.969 -11.727 -6.578 1 95.5 54 ARG B O 1
ATOM 1924 N N . CYS B 1 55 ? 11.414 -10.414 -7.402 1 97.69 55 CYS B N 1
ATOM 1925 C CA . CYS B 1 55 ? 10.469 -10.523 -6.297 1 97.69 55 CYS B CA 1
ATOM 1926 C C . CYS B 1 55 ? 9.078 -10.883 -6.809 1 97.69 55 CYS B C 1
ATOM 1928 O O . CYS B 1 55 ? 8.547 -10.227 -7.707 1 97.69 55 CYS B O 1
ATOM 1930 N N . VAL B 1 56 ? 8.484 -11.977 -6.227 1 98.12 56 VAL B N 1
ATOM 1931 C CA . VAL B 1 56 ? 7.254 -12.531 -6.789 1 98.12 56 VAL B CA 1
ATOM 1932 C C . VAL B 1 56 ? 6.16 -12.555 -5.723 1 98.12 56 VAL B C 1
ATOM 1934 O O . VAL B 1 56 ? 6.387 -13.016 -4.602 1 98.12 56 VAL B O 1
ATOM 1937 N N . LEU B 1 57 ? 5.031 -11.984 -6.047 1 98.81 57 LEU B N 1
ATOM 1938 C CA . LEU B 1 57 ? 3.812 -12.086 -5.254 1 98.81 57 LEU B CA 1
ATOM 1939 C C . LEU B 1 57 ? 2.848 -13.102 -5.863 1 98.81 57 LEU B C 1
ATOM 1941 O O . LEU B 1 57 ? 2.436 -12.953 -7.016 1 98.81 57 LEU B O 1
ATOM 1945 N N . ILE B 1 58 ? 2.455 -14.125 -5.082 1 98.19 58 ILE B N 1
ATOM 1946 C CA . ILE B 1 58 ? 1.617 -15.188 -5.617 1 98.19 58 ILE B CA 1
ATOM 1947 C C . ILE B 1 58 ? 0.275 -15.211 -4.891 1 98.19 58 ILE B C 1
ATOM 1949 O O . ILE B 1 58 ? 0.229 -15.289 -3.658 1 98.19 58 ILE B O 1
ATOM 1953 N N . GLU B 1 59 ? -0.766 -15.094 -5.562 1 98.25 59 GLU B N 1
ATOM 1954 C CA . GLU B 1 59 ? -2.125 -15.336 -5.086 1 98.25 59 GLU B CA 1
ATOM 1955 C C . GLU B 1 59 ? -2.658 -16.672 -5.59 1 98.25 59 GLU B C 1
ATOM 1957 O O . GLU B 1 59 ? -2.602 -16.953 -6.785 1 98.25 59 GLU B O 1
ATOM 1962 N N . VAL B 1 60 ? -3.107 -17.516 -4.684 1 96.81 60 VAL B N 1
ATOM 1963 C CA . VAL B 1 60 ? -3.594 -18.844 -5.023 1 96.81 60 VAL B CA 1
ATOM 1964 C C . VAL B 1 60 ? -5.117 -18.891 -4.918 1 96.81 60 VAL B C 1
ATOM 1966 O O . VAL B 1 60 ? -5.68 -18.547 -3.875 1 96.81 60 VAL B O 1
ATOM 1969 N N . LYS B 1 61 ? -5.789 -19.219 -5.969 1 92.88 61 LYS B N 1
ATOM 1970 C CA . LYS B 1 61 ? -7.238 -19.406 -6.012 1 92.88 61 LYS B CA 1
ATOM 1971 C C . LYS B 1 61 ? -7.594 -20.797 -6.539 1 92.88 61 LYS B C 1
ATOM 1973 O O . LYS B 1 61 ? -7.234 -21.141 -7.664 1 92.88 61 LYS B O 1
ATOM 1978 N N . ASP B 1 62 ? -8.25 -21.484 -5.711 1 88.94 62 ASP B N 1
ATOM 1979 C CA . ASP B 1 62 ? -8.68 -22.844 -6.062 1 88.94 62 ASP B CA 1
ATOM 1980 C C . ASP B 1 62 ? -10.188 -22.906 -6.25 1 88.94 62 ASP B C 1
ATOM 1982 O O . ASP B 1 62 ? -10.938 -23 -5.277 1 88.94 62 ASP B O 1
ATOM 1986 N N . PHE B 1 63 ? -10.656 -22.938 -7.418 1 83.69 63 PHE B N 1
ATOM 1987 C CA . PHE B 1 63 ? -12.086 -22.953 -7.727 1 83.69 63 PHE B CA 1
ATOM 1988 C C . PHE B 1 63 ? -12.547 -24.375 -8.031 1 83.69 63 PHE B C 1
ATOM 1990 O O . PHE B 1 63 ? -13.664 -24.578 -8.516 1 83.69 63 PHE B O 1
ATOM 1997 N N . ARG B 1 64 ? -11.789 -25.297 -7.84 1 80.06 64 ARG B N 1
ATOM 1998 C CA . ARG B 1 64 ? -12.195 -26.688 -8.094 1 80.06 64 ARG B CA 1
ATOM 1999 C C . ARG B 1 64 ? -13.391 -27.062 -7.238 1 80.06 64 ARG B C 1
ATOM 2001 O O . ARG B 1 64 ? -13.43 -26.766 -6.043 1 80.06 64 ARG B O 1
ATOM 2008 N N . GLY B 1 65 ? -14.312 -27.609 -7.777 1 77 65 GLY B N 1
ATOM 2009 C CA . GLY B 1 65 ? -15.547 -28.016 -7.117 1 77 65 GLY B CA 1
ATOM 2010 C C . GLY B 1 65 ? -16.531 -26.875 -6.965 1 77 65 GLY B C 1
ATOM 2011 O O . GLY B 1 65 ? -17.625 -27.062 -6.426 1 77 65 GLY B O 1
ATOM 2012 N N . HIS B 1 66 ? -16.125 -25.609 -7.305 1 70.88 66 HIS B N 1
ATOM 2013 C CA . HIS B 1 66 ? -16.984 -24.438 -7.121 1 70.88 66 HIS B CA 1
ATOM 2014 C C . HIS B 1 66 ? -17.062 -23.609 -8.398 1 70.88 66 HIS B C 1
ATOM 2016 O O . HIS B 1 66 ? -17.141 -22.375 -8.344 1 70.88 66 HIS B O 1
ATOM 2022 N N . ARG B 1 67 ? -16.969 -24.297 -9.484 1 65.38 67 ARG B N 1
ATOM 2023 C CA . ARG B 1 67 ? -16.828 -23.625 -10.773 1 65.38 67 ARG B CA 1
ATOM 2024 C C . ARG B 1 67 ? -18.031 -22.719 -11.047 1 65.38 67 ARG B C 1
ATOM 2026 O O . ARG B 1 67 ? -17.875 -21.578 -11.484 1 65.38 67 ARG B O 1
ATOM 2033 N N . ILE B 1 68 ? -19.078 -23.188 -10.75 1 65.5 68 ILE B N 1
ATOM 2034 C CA . ILE B 1 68 ? -20.312 -22.469 -11.086 1 65.5 68 ILE B CA 1
ATOM 2035 C C . ILE B 1 68 ? -20.375 -21.156 -10.297 1 65.5 68 ILE B C 1
ATOM 2037 O O . ILE B 1 68 ? -20.719 -20.109 -10.844 1 65.5 68 ILE B O 1
ATOM 2041 N N . GLU B 1 69 ? -19.953 -21.203 -9.133 1 68.81 69 GLU B N 1
ATOM 2042 C CA . GLU B 1 69 ? -20.078 -20.031 -8.258 1 68.81 69 GLU B CA 1
ATOM 2043 C C . GLU B 1 69 ? -19.031 -18.984 -8.594 1 68.81 69 GLU B C 1
ATOM 2045 O O . GLU B 1 69 ? -19.281 -17.781 -8.438 1 68.81 69 GLU B O 1
ATOM 2050 N N . ASN B 1 70 ? -18 -19.406 -9.219 1 75.69 70 ASN B N 1
ATOM 2051 C CA . ASN B 1 70 ? -16.906 -18.469 -9.367 1 75.69 70 ASN B CA 1
ATOM 2052 C C . ASN B 1 70 ? -16.828 -17.906 -10.781 1 75.69 70 ASN B C 1
ATOM 2054 O O . ASN B 1 70 ? -16.156 -16.891 -11.016 1 75.69 70 ASN B O 1
ATOM 2058 N N . LYS B 1 71 ? -17.531 -18.484 -11.664 1 74.5 71 LYS B N 1
ATOM 2059 C CA . LYS B 1 71 ? -17.5 -18.062 -13.07 1 74.5 71 LYS B CA 1
ATOM 2060 C C . LYS B 1 71 ? -17.875 -16.594 -13.211 1 74.5 71 LYS B C 1
ATOM 2062 O O . LYS B 1 71 ? -17.188 -15.836 -13.891 1 74.5 71 LYS B O 1
ATOM 2067 N N . PRO B 1 72 ? -18.953 -16.219 -12.602 1 72.5 72 PRO B N 1
ATOM 2068 C CA . PRO B 1 72 ? -19.297 -14.805 -12.75 1 72.5 72 PRO B CA 1
ATOM 2069 C C . PRO B 1 72 ? -18.234 -13.867 -12.164 1 72.5 72 PRO B C 1
ATOM 2071 O O . PRO B 1 72 ? -18 -12.781 -12.695 1 72.5 72 PRO B O 1
ATOM 2074 N N . ARG B 1 73 ? -17.609 -14.289 -11.172 1 78 73 ARG B N 1
ATOM 2075 C CA . ARG B 1 73 ? -16.594 -13.453 -10.523 1 78 73 ARG B CA 1
ATOM 2076 C C . ARG B 1 73 ? -15.375 -13.273 -11.414 1 78 73 ARG B C 1
ATOM 2078 O O . ARG B 1 73 ? -14.797 -12.188 -11.461 1 78 73 ARG B O 1
ATOM 2085 N N . VAL B 1 74 ? -15.062 -14.25 -12.016 1 78.12 74 VAL B N 1
ATOM 2086 C CA . VAL B 1 74 ? -13.922 -14.227 -12.922 1 78.12 74 VAL B CA 1
ATOM 2087 C C . VAL B 1 74 ? -14.266 -13.398 -14.164 1 78.12 74 VAL B C 1
ATOM 2089 O O . VAL B 1 74 ? -13.484 -12.539 -14.57 1 78.12 74 VAL B O 1
ATOM 2092 N N . ALA B 1 75 ? -15.438 -13.625 -14.672 1 78.38 75 ALA B N 1
ATOM 2093 C CA . ALA B 1 75 ? -15.875 -12.945 -15.891 1 78.38 75 ALA B CA 1
ATOM 2094 C C . ALA B 1 75 ? -16.062 -11.453 -15.648 1 78.38 75 ALA B C 1
ATOM 2096 O O . ALA B 1 75 ? -15.805 -10.641 -16.547 1 78.38 75 ALA B O 1
ATOM 2097 N N . SER B 1 76 ? -16.484 -11.055 -14.484 1 85.06 76 SER B N 1
ATOM 2098 C CA . SER B 1 76 ? -16.75 -9.656 -14.172 1 85.06 76 SER B CA 1
ATOM 2099 C C . SER B 1 76 ? -15.477 -8.891 -13.867 1 85.06 76 SER B C 1
ATOM 2101 O O . SER B 1 76 ? -15.469 -7.66 -13.844 1 85.06 76 SER B O 1
ATOM 2103 N N . GLY B 1 77 ? -14.43 -9.555 -13.625 1 91.12 77 GLY B N 1
ATOM 2104 C CA . GLY B 1 77 ? -13.172 -8.914 -13.258 1 91.12 77 GLY B CA 1
ATOM 2105 C C . GLY B 1 77 ? -13.008 -8.734 -11.766 1 91.12 77 GLY B C 1
ATOM 2106 O O . GLY B 1 77 ? -12.023 -8.141 -11.312 1 91.12 77 GLY B O 1
ATOM 2107 N N . GLU B 1 78 ? -13.969 -9.18 -11.047 1 93.19 78 GLU B N 1
ATOM 2108 C CA . GLU B 1 78 ? -13.938 -9.039 -9.602 1 93.19 78 GLU B CA 1
ATOM 2109 C C . GLU B 1 78 ? -12.742 -9.781 -8.992 1 93.19 78 GLU B C 1
ATOM 2111 O O . GLU B 1 78 ? -12.109 -9.289 -8.055 1 93.19 78 GLU B O 1
ATOM 2116 N N . LEU B 1 79 ? -12.484 -10.977 -9.461 1 94.06 79 LEU B N 1
ATOM 2117 C CA . LEU B 1 79 ? -11.336 -11.734 -9 1 94.06 79 LEU B CA 1
ATOM 2118 C C . LEU B 1 79 ? -10.039 -10.961 -9.234 1 94.06 79 LEU B C 1
ATOM 2120 O O . LEU B 1 79 ? -9.211 -10.844 -8.328 1 94.06 79 LEU B O 1
ATOM 2124 N N . GLN B 1 80 ? -9.914 -10.398 -10.438 1 97.06 80 GLN B N 1
ATOM 2125 C CA . GLN B 1 80 ? -8.719 -9.648 -10.805 1 97.06 80 GLN B CA 1
ATOM 2126 C C . GLN B 1 80 ? -8.555 -8.414 -9.922 1 97.06 80 GLN B C 1
ATOM 2128 O O . GLN B 1 80 ? -7.449 -8.094 -9.492 1 97.06 80 GLN B O 1
ATOM 2133 N N . GLN B 1 81 ? -9.68 -7.809 -9.656 1 97.06 81 GLN B N 1
ATOM 2134 C CA . GLN B 1 81 ? -9.641 -6.656 -8.766 1 97.06 81 GLN B CA 1
ATOM 2135 C C . GLN B 1 81 ? -9.203 -7.059 -7.359 1 97.06 81 GLN B C 1
ATOM 2137 O O . GLN B 1 81 ? -8.383 -6.375 -6.738 1 97.06 81 GLN B O 1
ATOM 2142 N N . GLU B 1 82 ? -9.734 -8.055 -6.926 1 97.25 82 GLU B N 1
ATOM 2143 C CA . GLU B 1 82 ? -9.367 -8.555 -5.605 1 97.25 82 GLU B CA 1
ATOM 2144 C C . GLU B 1 82 ? -7.875 -8.859 -5.52 1 97.25 82 GLU B C 1
ATOM 2146 O O . GLU B 1 82 ? -7.215 -8.477 -4.551 1 97.25 82 GLU B O 1
ATOM 2151 N N . VAL B 1 83 ? -7.348 -9.5 -6.48 1 98.25 83 VAL B N 1
ATOM 2152 C CA . VAL B 1 83 ? -5.926 -9.828 -6.5 1 98.25 83 VAL B CA 1
ATOM 2153 C C . VAL B 1 83 ? -5.098 -8.547 -6.512 1 98.25 83 VAL B C 1
ATOM 2155 O O . VAL B 1 83 ? -4.117 -8.43 -5.777 1 98.25 83 VAL B O 1
ATOM 2158 N N . ALA B 1 84 ? -5.52 -7.598 -7.27 1 98.75 84 ALA B N 1
ATOM 215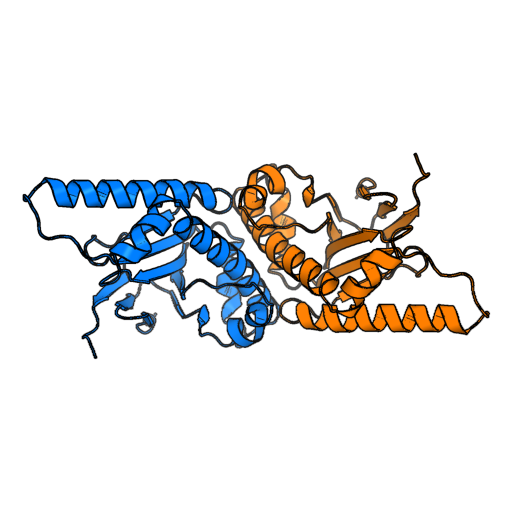9 C CA . ALA B 1 84 ? -4.785 -6.336 -7.359 1 98.75 84 ALA B CA 1
ATOM 2160 C C . ALA B 1 84 ? -4.773 -5.613 -6.016 1 98.75 84 ALA B C 1
ATOM 2162 O O . ALA B 1 84 ? -3.758 -5.027 -5.633 1 98.75 84 ALA B O 1
ATOM 2163 N N . LEU B 1 85 ? -5.906 -5.672 -5.332 1 98.75 85 LEU B N 1
ATOM 2164 C CA . LEU B 1 85 ? -5.969 -5.047 -4.016 1 98.75 85 LEU B CA 1
ATOM 2165 C C . LEU B 1 85 ? -5.078 -5.785 -3.021 1 98.75 85 LEU B C 1
ATOM 2167 O O . LEU B 1 85 ? -4.43 -5.156 -2.18 1 98.75 85 LEU B O 1
ATOM 2171 N N . LYS B 1 86 ? -4.992 -7.066 -3.121 1 98.88 86 LYS B N 1
ATOM 2172 C CA . LYS B 1 86 ? -4.094 -7.844 -2.271 1 98.88 86 LYS B CA 1
ATOM 2173 C C . LYS B 1 86 ? -2.635 -7.469 -2.527 1 98.88 86 LYS B C 1
ATOM 2175 O O . LYS B 1 86 ? -1.835 -7.387 -1.593 1 98.88 86 LYS B O 1
ATOM 2180 N N . VAL B 1 87 ? -2.35 -7.266 -3.781 1 98.94 87 VAL B N 1
ATOM 2181 C CA . VAL B 1 87 ? -0.999 -6.863 -4.156 1 98.94 87 VAL B CA 1
ATOM 2182 C C . VAL B 1 87 ? -0.691 -5.484 -3.576 1 98.94 87 VAL B C 1
ATOM 2184 O O . VAL B 1 87 ? 0.342 -5.293 -2.932 1 98.94 87 VAL B O 1
ATOM 2187 N N . ARG B 1 88 ? -1.608 -4.578 -3.719 1 98.88 88 ARG B N 1
ATOM 2188 C CA . ARG B 1 88 ? -1.454 -3.229 -3.188 1 98.88 88 ARG B CA 1
ATOM 2189 C C . ARG B 1 88 ? -1.169 -3.258 -1.689 1 98.88 88 ARG B C 1
ATOM 2191 O O . ARG B 1 88 ? -0.192 -2.666 -1.227 1 98.88 88 ARG B O 1
ATOM 2198 N N . ASP B 1 89 ? -2.021 -3.955 -1.002 1 98.88 89 ASP B N 1
ATOM 2199 C CA . ASP B 1 89 ? -1.93 -3.996 0.454 1 98.88 89 ASP B CA 1
ATOM 2200 C C . ASP B 1 89 ? -0.654 -4.703 0.905 1 98.88 89 ASP B C 1
ATOM 2202 O O . ASP B 1 89 ? -0.043 -4.316 1.903 1 98.88 89 ASP B O 1
ATOM 2206 N N . THR B 1 90 ? -0.232 -5.699 0.179 1 98.94 90 THR B N 1
ATOM 2207 C CA . THR B 1 90 ? 0.972 -6.461 0.498 1 98.94 90 THR B CA 1
ATOM 2208 C C . THR B 1 90 ? 2.217 -5.586 0.357 1 98.94 90 THR B C 1
ATOM 2210 O O . THR B 1 90 ? 3.117 -5.641 1.197 1 98.94 90 THR B O 1
ATOM 2213 N N . LEU B 1 91 ? 2.248 -4.781 -0.684 1 98.75 91 LEU B N 1
ATOM 2214 C CA . LEU B 1 91 ? 3.389 -3.889 -0.864 1 98.75 91 LEU B CA 1
ATOM 2215 C C . LEU B 1 91 ? 3.564 -2.98 0.348 1 98.75 91 LEU B C 1
ATOM 2217 O O . LEU B 1 91 ? 4.668 -2.863 0.888 1 98.75 91 LEU B O 1
ATOM 2221 N N . ALA B 1 92 ? 2.52 -2.395 0.783 1 98.75 92 ALA B N 1
ATOM 2222 C CA . ALA B 1 92 ? 2.566 -1.526 1.957 1 98.75 92 ALA B CA 1
ATOM 2223 C C . ALA B 1 92 ? 2.975 -2.309 3.201 1 98.75 92 ALA B C 1
ATOM 2225 O O . ALA B 1 92 ? 3.773 -1.829 4.008 1 98.75 92 ALA B O 1
ATOM 2226 N N . GLY B 1 93 ? 2.42 -3.457 3.324 1 98.75 93 GLY B N 1
ATOM 2227 C CA . GLY B 1 93 ? 2.723 -4.289 4.48 1 98.75 93 GLY B CA 1
ATOM 2228 C C . GLY B 1 93 ? 4.188 -4.68 4.562 1 98.75 93 GLY B C 1
ATOM 2229 O O . GLY B 1 93 ? 4.773 -4.672 5.648 1 98.75 93 GLY B O 1
ATOM 2230 N N . VAL B 1 94 ? 4.762 -5.055 3.439 1 98.56 94 VAL B N 1
ATOM 2231 C CA . VAL B 1 94 ? 6.168 -5.441 3.396 1 98.56 94 VAL B CA 1
ATOM 2232 C C . VAL B 1 94 ? 7.043 -4.25 3.775 1 98.56 94 VAL B C 1
ATOM 2234 O O . VAL B 1 94 ? 8 -4.395 4.539 1 98.56 94 VAL B O 1
ATOM 2237 N N . LEU B 1 95 ? 6.695 -3.092 3.26 1 98.06 95 LEU B N 1
ATOM 2238 C CA . LEU B 1 95 ? 7.426 -1.88 3.615 1 98.06 95 LEU B CA 1
ATOM 2239 C C . LEU B 1 95 ? 7.359 -1.628 5.117 1 98.06 95 LEU B C 1
ATOM 2241 O O . LEU B 1 95 ? 8.383 -1.362 5.754 1 98.06 95 LEU B O 1
ATOM 2245 N N . GLY B 1 96 ? 6.156 -1.725 5.688 1 98.12 96 GLY B N 1
ATOM 2246 C CA . GLY B 1 96 ? 6 -1.532 7.121 1 98.12 96 GLY B CA 1
ATOM 2247 C C . GLY B 1 96 ? 6.785 -2.533 7.949 1 98.12 96 GLY B C 1
ATOM 2248 O O . GLY B 1 96 ? 7.449 -2.16 8.914 1 98.12 96 GLY B O 1
ATOM 2249 N N . ALA B 1 97 ? 6.715 -3.775 7.543 1 98.25 97 ALA B N 1
ATOM 2250 C CA . ALA B 1 97 ? 7.43 -4.832 8.258 1 98.25 97 ALA B CA 1
ATOM 2251 C C . ALA B 1 97 ? 8.938 -4.582 8.242 1 98.25 97 ALA B C 1
ATOM 2253 O O . ALA B 1 97 ? 9.617 -4.789 9.242 1 98.25 97 ALA B O 1
ATOM 2254 N N . ALA B 1 98 ? 9.453 -4.184 7.074 1 97.62 98 ALA B N 1
ATOM 2255 C CA . ALA B 1 98 ? 10.875 -3.895 6.953 1 97.62 98 ALA B CA 1
ATOM 2256 C C . ALA B 1 98 ? 11.273 -2.707 7.824 1 97.62 98 ALA B C 1
ATOM 2258 O O . ALA B 1 98 ? 12.297 -2.748 8.516 1 97.62 98 ALA B O 1
ATOM 2259 N N . ARG B 1 99 ? 10.5 -1.697 7.828 1 96.31 99 ARG B N 1
ATOM 2260 C CA . ARG B 1 99 ? 10.805 -0.468 8.555 1 96.31 99 ARG B CA 1
ATOM 2261 C C . ARG B 1 99 ? 10.844 -0.715 10.055 1 96.31 99 ARG B C 1
ATOM 2263 O O . ARG B 1 99 ? 11.672 -0.136 10.766 1 96.31 99 ARG B O 1
ATOM 2270 N N . LEU B 1 100 ? 9.945 -1.542 10.484 1 95.44 100 LEU B N 1
ATOM 2271 C CA . LEU B 1 100 ? 9.859 -1.807 11.914 1 95.44 100 LEU B CA 1
ATOM 2272 C C . LEU B 1 100 ? 10.805 -2.936 12.32 1 95.44 100 LEU B C 1
ATOM 2274 O O . LEU B 1 100 ? 10.773 -3.395 13.461 1 95.44 100 LEU B O 1
ATOM 2278 N N . ASN B 1 101 ? 11.617 -3.412 11.336 1 95.44 101 ASN B N 1
ATOM 2279 C CA . ASN B 1 101 ? 12.57 -4.492 11.57 1 95.44 101 ASN B CA 1
ATOM 2280 C C . ASN B 1 101 ? 11.883 -5.73 12.133 1 95.44 101 ASN B C 1
ATOM 2282 O O . ASN B 1 101 ? 12.398 -6.367 13.055 1 95.44 101 ASN B O 1
ATOM 2286 N N . ALA B 1 102 ? 10.688 -5.934 11.586 1 93.56 102 ALA B N 1
ATOM 2287 C CA . ALA B 1 102 ? 9.969 -7.129 12.016 1 93.56 102 ALA B CA 1
ATOM 2288 C C . ALA B 1 102 ? 10.773 -8.391 11.703 1 93.56 102 ALA B C 1
ATOM 2290 O O . ALA B 1 102 ? 11.453 -8.461 10.68 1 93.56 102 ALA B O 1
ATOM 2291 N N . ASP B 1 103 ? 10.672 -9.391 12.625 1 94.75 103 ASP B N 1
ATOM 2292 C CA . ASP B 1 103 ? 11.32 -10.688 12.469 1 94.75 103 ASP B CA 1
ATOM 2293 C C . ASP B 1 103 ? 12.828 -10.523 12.25 1 94.75 103 ASP B C 1
ATOM 2295 O O . ASP B 1 103 ? 13.422 -11.234 11.43 1 94.75 103 ASP B O 1
ATOM 2299 N N . GLY B 1 104 ? 13.453 -9.531 12.914 1 94.19 104 GLY B N 1
ATOM 2300 C CA . GLY B 1 104 ? 14.898 -9.344 12.922 1 94.19 104 GLY B CA 1
ATOM 2301 C C . GLY B 1 104 ? 15.453 -8.93 11.578 1 94.19 104 GLY B C 1
ATOM 2302 O O . GLY B 1 104 ? 16.5 -9.414 11.156 1 94.19 104 GLY B O 1
ATOM 2303 N N . GLY B 1 105 ? 14.672 -8.242 10.805 1 94.44 105 GLY B N 1
ATOM 2304 C CA . GLY B 1 105 ? 15.172 -7.73 9.531 1 94.44 105 GLY B CA 1
ATOM 2305 C C . GLY B 1 105 ? 14.875 -8.656 8.367 1 94.44 105 GLY B C 1
ATOM 2306 O O . GLY B 1 105 ? 15.305 -8.391 7.238 1 94.44 105 GLY B O 1
ATOM 2307 N N . TYR B 1 106 ? 14.164 -9.688 8.594 1 97 106 TYR B N 1
ATOM 2308 C CA . TYR B 1 106 ? 13.852 -10.695 7.582 1 97 106 TYR B CA 1
ATOM 2309 C C . TYR B 1 106 ? 13.234 -10.055 6.344 1 97 106 TYR B C 1
ATOM 2311 O O . TYR B 1 106 ? 13.477 -10.508 5.223 1 97 106 TYR B O 1
ATOM 2319 N N . TRP B 1 107 ? 12.57 -8.961 6.512 1 97.81 107 TRP B N 1
ATOM 2320 C CA . TRP B 1 107 ? 11.75 -8.391 5.449 1 97.81 107 TRP B CA 1
ATOM 2321 C C . TRP B 1 107 ? 12.523 -7.301 4.703 1 97.81 107 TRP B C 1
ATOM 2323 O O . TRP B 1 107 ? 12.062 -6.805 3.67 1 97.81 107 TRP B O 1
ATOM 2333 N N . GLN B 1 108 ? 13.688 -6.918 5.133 1 96.88 108 GLN B N 1
ATOM 2334 C CA . GLN B 1 108 ? 14.461 -5.844 4.523 1 96.88 108 GLN B CA 1
ATOM 2335 C C . GLN B 1 108 ? 14.844 -6.188 3.088 1 96.88 108 GLN B C 1
ATOM 2337 O O . GLN B 1 108 ? 14.711 -5.355 2.189 1 96.88 108 GLN B O 1
ATOM 2342 N N . PRO B 1 109 ? 15.258 -7.445 2.852 1 96.81 109 PRO B N 1
ATOM 2343 C CA . PRO B 1 109 ? 15.594 -7.766 1.461 1 96.81 109 PRO B CA 1
ATOM 2344 C C . PRO B 1 109 ? 14.383 -7.691 0.533 1 96.81 109 PRO B C 1
ATOM 2346 O O . PRO B 1 109 ? 14.523 -7.34 -0.641 1 96.81 109 PRO B O 1
ATOM 2349 N N . TYR B 1 110 ? 13.227 -8.031 1.015 1 97.75 110 TYR B N 1
ATOM 2350 C CA . TYR B 1 110 ? 12.016 -7.906 0.211 1 97.75 110 TYR B CA 1
ATOM 2351 C C . TYR B 1 110 ? 11.727 -6.441 -0.111 1 97.75 110 TYR B C 1
ATOM 2353 O O . TYR B 1 110 ? 11.453 -6.098 -1.262 1 97.75 110 TYR B O 1
ATOM 2361 N N . ALA B 1 111 ? 11.75 -5.605 0.892 1 97.31 111 ALA B N 1
ATOM 2362 C CA . ALA B 1 111 ? 11.492 -4.184 0.691 1 97.31 111 ALA B CA 1
ATOM 2363 C C . ALA B 1 111 ? 12.5 -3.57 -0.27 1 97.31 111 ALA B C 1
ATOM 2365 O O . ALA B 1 111 ? 12.133 -2.785 -1.148 1 97.31 111 ALA B O 1
ATOM 2366 N N . LYS B 1 112 ? 13.734 -3.959 -0.1 1 95.75 112 LYS B N 1
ATOM 2367 C CA . LYS B 1 112 ? 14.773 -3.457 -0.99 1 95.75 112 LYS B CA 1
ATOM 2368 C C . LYS B 1 112 ? 14.523 -3.893 -2.432 1 95.75 112 LYS B C 1
ATOM 2370 O O . LYS B 1 112 ? 14.711 -3.109 -3.363 1 95.75 112 LYS B O 1
ATOM 2375 N N . ALA B 1 113 ? 14.133 -5.102 -2.578 1 96.19 113 ALA B N 1
ATOM 2376 C CA . ALA B 1 113 ? 13.844 -5.609 -3.916 1 96.19 113 ALA B CA 1
ATOM 2377 C C . ALA B 1 113 ? 12.711 -4.82 -4.57 1 96.19 113 ALA B C 1
ATOM 2379 O O . ALA B 1 113 ? 12.719 -4.602 -5.785 1 96.19 113 ALA B O 1
ATOM 2380 N N . LEU B 1 114 ? 11.766 -4.328 -3.789 1 95.88 114 LEU B N 1
ATOM 2381 C CA . LEU B 1 114 ? 10.586 -3.635 -4.305 1 95.88 114 LEU B CA 1
ATOM 2382 C C . LEU B 1 114 ? 10.945 -2.223 -4.754 1 95.88 114 LEU B C 1
ATOM 2384 O O . LEU B 1 114 ? 10.211 -1.612 -5.539 1 95.88 114 LEU B O 1
ATOM 2388 N N . VAL B 1 115 ? 12.047 -1.705 -4.258 1 93.31 115 VAL B N 1
ATOM 2389 C CA . VAL B 1 115 ? 12.383 -0.333 -4.617 1 93.31 115 VAL B CA 1
ATOM 2390 C C . VAL B 1 115 ? 13.594 -0.326 -5.547 1 93.31 115 VAL B C 1
ATOM 2392 O O . VAL B 1 115 ? 14.07 0.738 -5.949 1 93.31 115 VAL B O 1
ATOM 2395 N N . SER B 1 116 ? 14.109 -1.455 -5.789 1 92.5 116 SER B N 1
ATOM 2396 C CA . SER B 1 116 ? 15.258 -1.587 -6.68 1 92.5 116 SER B CA 1
ATOM 2397 C C . SER B 1 116 ? 14.82 -1.837 -8.117 1 92.5 116 SER B C 1
ATOM 2399 O O . SER B 1 116 ? 13.656 -1.604 -8.469 1 92.5 116 SER B O 1
ATOM 2401 N N . ASN B 1 117 ? 15.789 -2.191 -8.914 1 90.06 117 ASN B N 1
ATOM 2402 C CA . ASN B 1 117 ? 15.5 -2.473 -10.312 1 90.06 117 ASN B CA 1
ATOM 2403 C C . ASN B 1 117 ? 15.125 -3.938 -10.523 1 90.06 117 ASN B C 1
ATOM 2405 O O . ASN B 1 117 ? 15.055 -4.406 -11.664 1 90.06 117 ASN B O 1
ATOM 2409 N N . ASP B 1 118 ? 14.914 -4.625 -9.414 1 94.12 118 ASP B N 1
ATOM 2410 C CA . ASP B 1 118 ? 14.469 -6.008 -9.523 1 94.12 118 ASP B CA 1
ATOM 2411 C C . ASP B 1 118 ? 13.109 -6.09 -10.227 1 94.12 118 ASP B C 1
ATOM 2413 O O . ASP B 1 118 ? 12.289 -5.176 -10.109 1 94.12 118 ASP B O 1
ATOM 2417 N N . ASP B 1 119 ? 12.977 -7.215 -10.93 1 96.06 119 ASP B N 1
ATOM 2418 C CA . ASP B 1 119 ? 11.664 -7.445 -11.531 1 96.06 119 ASP B CA 1
ATOM 2419 C C . ASP B 1 119 ? 10.641 -7.852 -10.469 1 96.06 119 ASP B C 1
ATOM 2421 O O . ASP B 1 119 ? 10.93 -8.688 -9.609 1 96.06 119 ASP B O 1
ATOM 2425 N N . VAL B 1 120 ? 9.523 -7.246 -10.516 1 98.12 120 VAL B N 1
ATOM 2426 C CA . VAL B 1 120 ? 8.414 -7.641 -9.641 1 98.12 120 VAL B CA 1
ATOM 2427 C C . VAL B 1 120 ? 7.367 -8.398 -10.453 1 98.12 120 VAL B C 1
ATOM 2429 O O . VAL B 1 120 ? 6.848 -7.883 -11.445 1 98.12 120 VAL B O 1
ATOM 2432 N N . TYR B 1 121 ? 7.105 -9.664 -10.055 1 98 121 TYR B N 1
ATOM 2433 C CA . TYR B 1 121 ? 6.094 -10.492 -10.711 1 98 121 TYR B CA 1
ATOM 2434 C C . TYR B 1 121 ? 4.867 -10.648 -9.82 1 98 121 TYR B C 1
ATOM 2436 O O . TYR B 1 121 ? 4.988 -10.797 -8.602 1 98 121 TYR B O 1
ATOM 2444 N N . VAL B 1 122 ? 3.752 -10.602 -10.453 1 98.62 122 VAL B N 1
ATOM 2445 C CA . VAL B 1 122 ? 2.508 -11.008 -9.805 1 98.62 122 VAL B CA 1
ATOM 2446 C C . VAL B 1 122 ? 1.952 -12.258 -10.484 1 98.62 122 VAL B C 1
ATOM 2448 O O . VAL B 1 122 ? 1.761 -12.273 -11.703 1 98.62 122 VAL B O 1
ATOM 2451 N N . VAL B 1 123 ? 1.724 -13.25 -9.688 1 97.5 123 VAL B N 1
ATOM 2452 C CA . VAL B 1 123 ? 1.248 -14.523 -10.219 1 97.5 123 VAL B CA 1
ATOM 2453 C C . VAL B 1 123 ? -0.107 -14.867 -9.602 1 97.5 123 VAL B C 1
ATOM 2455 O O . VAL B 1 123 ? -0.237 -14.945 -8.383 1 97.5 123 VAL B O 1
ATOM 2458 N N . LEU B 1 124 ? -1.092 -15.016 -10.422 1 96.69 124 LEU B N 1
ATOM 2459 C CA . LEU B 1 124 ? -2.334 -15.664 -10.016 1 96.69 124 LEU B CA 1
ATOM 2460 C C . LEU B 1 124 ? -2.311 -17.141 -10.359 1 96.69 124 LEU B C 1
ATOM 2462 O O . LEU B 1 124 ? -2.369 -17.516 -11.531 1 96.69 124 LEU B O 1
ATOM 2466 N N . TRP B 1 125 ? -2.141 -17.938 -9.367 1 94.69 125 TRP B N 1
ATOM 2467 C CA . TRP B 1 125 ? -2.258 -19.375 -9.516 1 94.69 125 TRP B CA 1
ATOM 2468 C C . TRP B 1 125 ? -3.715 -19.812 -9.43 1 94.69 125 TRP B C 1
ATOM 2470 O O . TRP B 1 125 ? -4.293 -19.859 -8.336 1 94.69 125 TRP B O 1
ATOM 2480 N N . LEU B 1 126 ? -4.27 -20.203 -10.523 1 90.88 126 LEU B N 1
ATOM 2481 C CA . LEU B 1 126 ? -5.707 -20.422 -10.617 1 90.88 126 LEU B CA 1
ATOM 2482 C C . LEU B 1 126 ? -6.02 -21.875 -10.984 1 90.88 126 LEU B C 1
ATOM 2484 O O . LEU B 1 126 ? -5.691 -22.312 -12.086 1 90.88 126 LEU B O 1
ATOM 2488 N N . GLU B 1 127 ? -6.621 -22.562 -10.039 1 87.94 127 GLU B N 1
ATOM 2489 C CA . GLU B 1 127 ? -7.09 -23.922 -10.305 1 87.94 127 GLU B CA 1
ATOM 2490 C C . GLU B 1 127 ? -8.594 -23.938 -10.547 1 87.94 127 GLU B C 1
ATOM 2492 O O . GLU B 1 127 ? -9.359 -23.328 -9.797 1 87.94 127 GLU B O 1
ATOM 2497 N N . GLU B 1 128 ? -8.992 -24.594 -11.625 1 82.44 128 GLU B N 1
ATOM 2498 C CA . GLU B 1 128 ? -10.406 -24.781 -11.953 1 82.44 128 GLU B CA 1
ATOM 2499 C C . GLU B 1 128 ? -10.68 -26.203 -12.422 1 82.44 128 GLU B C 1
ATOM 2501 O O . GLU B 1 128 ? -9.758 -26.906 -12.836 1 82.44 128 GLU B O 1
ATOM 2506 N N . ASP B 1 129 ? -12.047 -26.625 -12.211 1 75.69 129 ASP B N 1
ATOM 25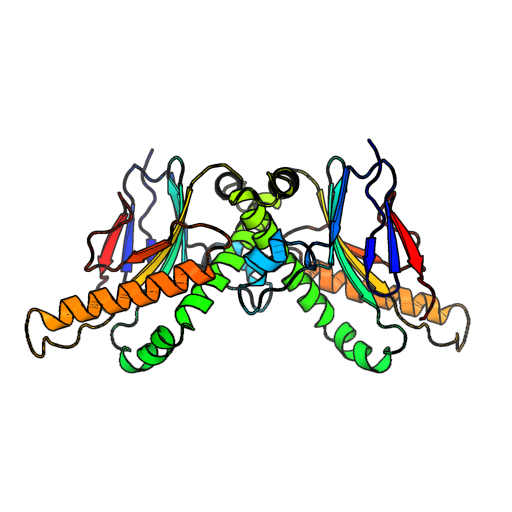07 C CA . ASP B 1 129 ? -12.477 -27.891 -12.781 1 75.69 129 ASP B CA 1
ATOM 2508 C C . ASP B 1 129 ? -12.695 -27.781 -14.289 1 75.69 129 ASP B C 1
ATOM 2510 O O . ASP B 1 129 ? -13.141 -26.734 -14.773 1 75.69 129 ASP B O 1
ATOM 2514 N N . PHE B 1 130 ? -12.094 -28.625 -15.055 1 61.22 130 PHE B N 1
ATOM 2515 C CA . PHE B 1 130 ? -12.352 -28.656 -16.484 1 61.22 130 PHE B CA 1
ATOM 2516 C C . PHE B 1 130 ? -13.523 -29.578 -16.812 1 61.22 130 PHE B C 1
ATOM 2518 O O . PHE B 1 130 ? -13.648 -30.656 -16.234 1 61.22 130 PHE B O 1
ATOM 2525 N N . ALA B 1 131 ? -14.656 -28.844 -17.25 1 56.75 131 ALA B N 1
ATOM 2526 C CA . ALA B 1 131 ? -15.758 -29.688 -17.688 1 56.75 131 ALA B CA 1
ATOM 2527 C C . ALA B 1 131 ? -15.258 -30.766 -18.656 1 56.75 131 ALA B C 1
ATOM 2529 O O . ALA B 1 131 ? -14.289 -30.562 -19.391 1 56.75 131 ALA B O 1
ATOM 2530 N N . PRO B 1 132 ? -15.867 -31.922 -18.469 1 52.34 132 PRO B N 1
ATOM 2531 C CA . PRO B 1 132 ? -15.555 -33 -19.406 1 52.34 132 PRO B CA 1
ATOM 2532 C C . PRO B 1 132 ? -15.609 -32.562 -20.859 1 52.34 132 PRO B C 1
ATOM 2534 O O . PRO B 1 132 ? -16.375 -31.656 -21.203 1 52.34 132 PRO B O 1
ATOM 2537 N N . PRO B 1 133 ? -14.617 -32.844 -21.672 1 49.34 133 PRO B N 1
ATOM 2538 C CA . PRO B 1 133 ? -14.508 -32.438 -23.078 1 49.34 133 PRO B CA 1
ATOM 2539 C C . PRO B 1 133 ? -15.789 -32.688 -23.859 1 49.34 133 PRO B C 1
ATOM 2541 O O . PRO B 1 133 ? -16.359 -33.781 -23.797 1 49.34 133 PRO B O 1
ATOM 2544 N N . MET B 1 134 ? -16.812 -31.844 -23.844 1 50.19 134 MET B N 1
ATOM 2545 C CA . MET B 1 134 ? -17.875 -32.156 -24.781 1 50.19 134 MET B CA 1
ATOM 2546 C C . MET B 1 134 ? -17.344 -32.312 -26.203 1 50.19 134 MET B C 1
ATOM 2548 O O . MET B 1 134 ? -18.109 -32.406 -27.156 1 50.19 134 MET B O 1
ATOM 2552 N N . GLY B 1 135 ? -15.875 -32.469 -26.391 1 52.69 135 GLY B N 1
ATOM 2553 C CA . GLY B 1 135 ? -15.047 -32.75 -27.547 1 52.69 135 GLY B CA 1
ATOM 2554 C C . GLY B 1 135 ? -13.641 -32.188 -27.422 1 52.69 135 GLY B C 1
ATOM 2555 O O . GLY B 1 135 ? -13.375 -31.359 -26.531 1 52.69 135 GLY B O 1
ATOM 2556 N N . PRO B 1 136 ? -12.594 -32.938 -27.875 1 54.19 136 PRO B N 1
ATOM 2557 C CA . PRO B 1 136 ? -11.172 -32.844 -27.531 1 54.19 136 PRO B CA 1
ATOM 2558 C C . PRO B 1 136 ? -10.656 -31.422 -27.484 1 54.19 136 PRO B C 1
ATOM 2560 O O . PRO B 1 136 ? -9.977 -31.031 -26.516 1 54.19 136 PRO B O 1
ATOM 2563 N N . GLY B 1 137 ? -10.461 -30.719 -28.641 1 56.34 137 GLY B N 1
ATOM 2564 C CA . GLY B 1 137 ? -9.711 -29.531 -29 1 56.34 137 GLY B CA 1
ATOM 2565 C C . GLY B 1 137 ? -10.312 -28.25 -28.453 1 56.34 137 GLY B C 1
ATOM 2566 O O . GLY B 1 137 ? -9.586 -27.297 -28.156 1 56.34 137 GLY B O 1
ATOM 2567 N N . THR B 1 138 ? -11.594 -28.312 -28.016 1 71.88 138 THR B N 1
ATOM 2568 C CA . THR B 1 138 ? -12.344 -27.062 -27.844 1 71.88 138 THR B CA 1
ATOM 2569 C C . THR B 1 138 ? -12.266 -26.578 -26.391 1 71.88 138 THR B C 1
ATOM 2571 O O . THR B 1 138 ? -12.156 -25.391 -26.141 1 71.88 138 THR B O 1
ATOM 2574 N N . GLN B 1 139 ? -12.047 -27.594 -25.531 1 72.94 139 GLN B N 1
ATOM 2575 C CA . GLN B 1 139 ? -12.07 -27.203 -24.125 1 72.94 139 GLN B CA 1
ATOM 2576 C C . GLN B 1 139 ? -10.758 -26.531 -23.734 1 72.94 139 GLN B C 1
ATOM 2578 O O . GLN B 1 139 ? -10.75 -25.547 -23 1 72.94 139 GLN B O 1
ATOM 2583 N N . GLU B 1 140 ? -9.695 -27.172 -24.25 1 73.44 140 GLU B N 1
ATOM 2584 C CA . GLU B 1 140 ? -8.383 -26.594 -23.969 1 73.44 140 GLU B CA 1
ATOM 2585 C C . GLU B 1 140 ? -8.266 -25.172 -24.516 1 73.44 140 GLU B C 1
ATOM 2587 O O . GLU B 1 140 ? -7.703 -24.297 -23.859 1 73.44 140 GLU B O 1
ATOM 2592 N N . GLN B 1 141 ? -8.789 -25.125 -25.641 1 79.19 141 GLN B N 1
ATOM 2593 C CA . GLN B 1 141 ? -8.742 -23.797 -26.266 1 79.19 141 GLN B CA 1
ATOM 2594 C C . GLN B 1 141 ? -9.578 -22.797 -25.469 1 79.19 141 GLN B C 1
ATOM 2596 O O . GLN B 1 141 ? -9.18 -21.641 -25.312 1 79.19 141 GLN B O 1
ATOM 2601 N N . ARG B 1 142 ? -10.695 -23.25 -25.062 1 77.81 142 ARG B N 1
ATOM 2602 C CA . ARG B 1 142 ? -11.562 -22.375 -24.266 1 77.81 142 ARG B CA 1
ATOM 2603 C C . ARG B 1 142 ? -10.898 -21.984 -22.953 1 77.81 142 ARG B C 1
ATOM 2605 O O . ARG B 1 142 ? -11.023 -20.844 -22.516 1 77.81 142 ARG B O 1
ATOM 2612 N N . TRP B 1 143 ? -10.242 -22.922 -22.391 1 78.44 143 TRP B N 1
ATOM 2613 C CA . TRP B 1 143 ? -9.531 -22.688 -21.141 1 78.44 143 TRP B CA 1
ATOM 2614 C C . TRP B 1 143 ? -8.422 -21.656 -21.344 1 78.44 143 TRP B C 1
ATOM 2616 O O . TRP B 1 143 ? -8.305 -20.703 -20.562 1 78.44 143 TRP B O 1
ATOM 2626 N N . LYS B 1 144 ? -7.727 -21.812 -22.375 1 79.5 144 LYS B N 1
ATOM 2627 C CA . LYS B 1 144 ? -6.641 -20.891 -22.688 1 79.5 144 LYS B CA 1
ATOM 2628 C C . LYS B 1 144 ? -7.176 -19.469 -22.938 1 79.5 144 LYS B C 1
ATOM 2630 O O . LYS B 1 144 ? -6.57 -18.5 -22.5 1 79.5 144 LYS B O 1
ATOM 2635 N N . THR B 1 145 ? -8.25 -19.422 -23.594 1 83.88 145 THR B N 1
ATOM 2636 C CA . THR B 1 145 ? -8.867 -18.125 -23.859 1 83.88 145 THR B CA 1
ATOM 2637 C C . THR B 1 145 ? -9.32 -17.469 -22.562 1 83.88 145 THR B C 1
ATOM 2639 O O . THR B 1 145 ? -9.164 -16.266 -22.391 1 83.88 145 THR B O 1
ATOM 2642 N N . ARG B 1 146 ? -9.852 -18.266 -21.734 1 82.62 146 ARG B N 1
ATOM 2643 C CA . ARG B 1 146 ? -10.297 -17.75 -20.438 1 82.62 146 ARG B CA 1
ATOM 2644 C C . ARG B 1 146 ? -9.125 -17.234 -19.609 1 82.62 146 ARG B C 1
ATOM 2646 O O . ARG B 1 146 ? -9.188 -16.141 -19.047 1 82.62 146 ARG B O 1
ATOM 2653 N N . LEU B 1 147 ? -8.039 -17.984 -19.547 1 84.19 147 LEU B N 1
ATOM 2654 C CA . LEU B 1 147 ? -6.859 -17.562 -18.797 1 84.19 147 LEU B CA 1
ATOM 2655 C C . LEU B 1 147 ? -6.277 -16.281 -19.375 1 84.19 147 LEU B C 1
ATOM 2657 O O . LEU B 1 147 ? -5.809 -15.406 -18.641 1 84.19 147 LEU B O 1
ATOM 2661 N N . SER B 1 148 ? -6.379 -16.234 -20.688 1 89.06 148 SER B N 1
ATOM 2662 C CA . SER B 1 148 ? -5.875 -15.039 -21.344 1 89.06 148 SER B CA 1
ATOM 2663 C C . SER B 1 148 ? -6.711 -13.82 -20.984 1 89.06 148 SER B C 1
ATOM 2665 O O . SER B 1 148 ? -6.176 -12.719 -20.812 1 89.06 148 SER B O 1
ATOM 2667 N N . THR B 1 149 ? -7.988 -14.031 -20.906 1 90.75 149 THR B N 1
ATOM 2668 C CA . THR B 1 149 ? -8.867 -12.938 -20.516 1 90.75 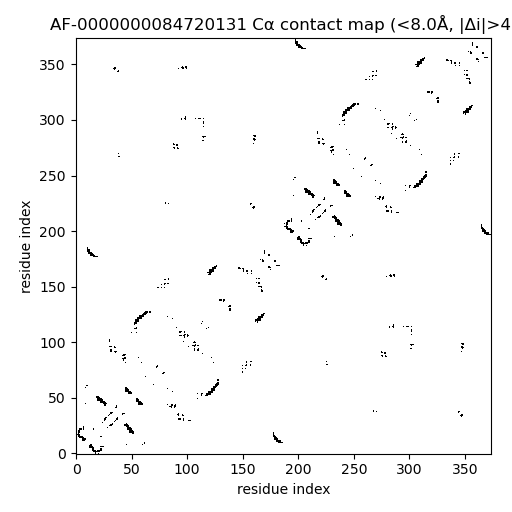149 THR B CA 1
ATOM 2669 C C . THR B 1 149 ? -8.578 -12.492 -19.094 1 90.75 149 THR B C 1
ATOM 2671 O O . THR B 1 149 ? -8.484 -11.289 -18.812 1 90.75 149 THR B O 1
ATOM 2674 N N . VAL B 1 150 ? -8.445 -13.461 -18.203 1 92.94 150 VAL B N 1
ATOM 2675 C CA . VAL B 1 150 ? -8.125 -13.164 -16.812 1 92.94 150 VAL B CA 1
ATOM 2676 C C . VAL B 1 150 ? -6.801 -12.406 -16.734 1 92.94 150 VAL B C 1
ATOM 2678 O O . VAL B 1 150 ? -6.699 -11.391 -16.047 1 92.94 150 VAL B O 1
ATOM 2681 N N . LEU B 1 151 ? -5.863 -12.891 -17.5 1 95.44 151 LEU B N 1
ATOM 2682 C CA . LEU B 1 151 ? -4.539 -12.281 -17.5 1 95.44 151 LEU B CA 1
ATOM 2683 C C . LEU B 1 151 ? -4.602 -10.836 -17.984 1 95.44 151 LEU B C 1
ATOM 2685 O O . LEU B 1 151 ? -4.016 -9.945 -17.375 1 95.44 151 LEU B O 1
ATOM 2689 N N . ASN B 1 152 ? -5.297 -10.602 -19.031 1 96.81 152 ASN B N 1
ATOM 2690 C CA . ASN B 1 152 ? -5.355 -9.258 -19.609 1 96.81 152 ASN B CA 1
ATOM 2691 C C . ASN B 1 152 ? -5.988 -8.258 -18.656 1 96.81 152 ASN B C 1
ATOM 2693 O O . ASN B 1 152 ? -5.5 -7.137 -18.5 1 96.81 152 ASN B O 1
ATOM 2697 N N . VAL B 1 153 ? -7.082 -8.703 -17.984 1 96.88 153 VAL B N 1
ATOM 2698 C CA . VAL B 1 153 ? -7.73 -7.82 -17.016 1 96.88 153 VAL B CA 1
ATOM 2699 C C . VAL B 1 153 ? -6.801 -7.59 -15.828 1 96.88 153 VAL B C 1
ATOM 2701 O O . VAL B 1 153 ? -6.703 -6.469 -15.32 1 96.88 153 VAL B O 1
ATOM 2704 N N . LEU B 1 154 ? -6.133 -8.586 -15.398 1 97.62 154 LEU B N 1
ATOM 2705 C CA . LEU B 1 154 ? -5.211 -8.461 -14.273 1 97.62 154 LEU B CA 1
ATOM 2706 C C . LEU B 1 154 ? -4.062 -7.523 -14.617 1 97.62 154 LEU B C 1
ATOM 2708 O O . LEU B 1 154 ? -3.666 -6.695 -13.797 1 97.62 154 LEU B O 1
ATOM 2712 N N . LYS B 1 155 ? -3.527 -7.652 -15.82 1 98.12 155 LYS B N 1
ATOM 2713 C CA . LYS B 1 155 ? -2.479 -6.75 -16.281 1 98.12 155 LYS B CA 1
ATOM 2714 C C . LYS B 1 155 ? -2.947 -5.297 -16.25 1 98.12 155 LYS B C 1
ATOM 2716 O O . LYS B 1 155 ? -2.197 -4.406 -15.852 1 98.12 155 LYS B O 1
ATOM 2721 N N . GLN B 1 156 ? -4.141 -5.145 -16.625 1 97.88 156 GLN B N 1
ATOM 2722 C CA . GLN B 1 156 ? -4.703 -3.799 -16.609 1 97.88 156 GLN B CA 1
ATOM 2723 C C . GLN B 1 156 ? -4.785 -3.254 -15.188 1 97.88 156 GLN B C 1
ATOM 2725 O O . GLN B 1 156 ? -4.465 -2.088 -14.945 1 97.88 156 GLN B O 1
ATOM 2730 N N . ARG B 1 157 ? -5.203 -4.082 -14.273 1 98.12 157 ARG B N 1
ATOM 2731 C CA . ARG B 1 157 ? -5.375 -3.65 -12.891 1 98.12 157 ARG B CA 1
ATOM 2732 C C . ARG B 1 157 ? -4.027 -3.418 -12.219 1 98.12 157 ARG B C 1
ATOM 2734 O O . ARG B 1 157 ? -3.939 -2.684 -11.234 1 98.12 157 ARG B O 1
ATOM 2741 N N . LEU B 1 158 ? -2.971 -4.004 -12.766 1 98.62 158 LEU B N 1
ATOM 2742 C CA . LEU B 1 158 ? -1.684 -3.969 -12.078 1 98.62 158 LEU B CA 1
ATOM 2743 C C . LEU B 1 158 ? -0.67 -3.145 -12.867 1 98.62 158 LEU B C 1
ATOM 2745 O O . LEU B 1 158 ? 0.517 -3.129 -12.531 1 98.62 158 LEU B O 1
ATOM 2749 N N . HIS B 1 159 ? -1.139 -2.453 -13.898 1 98.19 159 HIS B N 1
ATOM 2750 C CA . HIS B 1 159 ? -0.24 -1.716 -14.781 1 98.19 159 HIS B CA 1
ATOM 2751 C C . HIS B 1 159 ? 0.53 -0.647 -14.008 1 98.19 159 HIS B C 1
ATOM 2753 O O . HIS B 1 159 ? 1.603 -0.218 -14.445 1 98.19 159 HIS B O 1
ATOM 2759 N N . TRP B 1 160 ? 0.008 -0.214 -12.945 1 98.19 160 TRP B N 1
ATOM 2760 C CA . TRP B 1 160 ? 0.627 0.814 -12.117 1 98.19 160 TRP B CA 1
ATOM 2761 C C . TRP B 1 160 ? 1.868 0.274 -11.414 1 98.19 160 TRP B C 1
ATOM 2763 O O . TRP B 1 160 ? 2.67 1.042 -10.875 1 98.19 160 TRP B O 1
ATOM 2773 N N . LEU B 1 161 ? 2.09 -0.974 -11.43 1 98.31 161 LEU B N 1
ATOM 2774 C CA . LEU B 1 161 ? 3.176 -1.587 -10.672 1 98.31 161 LEU B CA 1
ATOM 2775 C C . LEU B 1 161 ? 4.152 -2.299 -11.602 1 98.31 161 LEU B C 1
ATOM 2777 O O . LEU B 1 161 ? 5.363 -2.09 -11.516 1 98.31 161 LEU B O 1
ATOM 2781 N N . THR B 1 162 ? 3.619 -3.146 -12.469 1 98.19 162 THR B N 1
ATOM 2782 C CA . THR B 1 162 ? 4.512 -4.02 -13.219 1 98.19 162 THR B CA 1
ATOM 2783 C C . THR B 1 162 ? 3.807 -4.59 -14.445 1 98.19 162 THR B C 1
ATOM 2785 O O . THR B 1 162 ? 2.602 -4.848 -14.414 1 98.19 162 THR B O 1
ATOM 2788 N N . PRO B 1 163 ? 4.559 -4.805 -15.477 1 97.12 163 PRO B N 1
ATOM 2789 C CA . PRO B 1 163 ? 4.008 -5.543 -16.609 1 97.12 163 PRO B CA 1
ATOM 2790 C C . PRO B 1 163 ? 4.141 -7.055 -16.453 1 97.12 163 PRO B C 1
ATOM 2792 O O . PRO B 1 163 ? 3.572 -7.816 -17.234 1 97.12 163 PRO B O 1
ATOM 2795 N N . ASN B 1 164 ? 4.863 -7.516 -15.453 1 97.44 164 ASN B N 1
ATOM 2796 C CA . ASN B 1 164 ? 5.168 -8.93 -15.273 1 97.44 164 ASN B CA 1
ATOM 2797 C C . ASN B 1 164 ? 4.086 -9.641 -14.461 1 97.44 164 ASN B C 1
ATOM 2799 O O . ASN B 1 164 ? 4.266 -9.898 -13.273 1 97.44 164 ASN B O 1
ATOM 2803 N N . VAL B 1 165 ? 3.023 -9.984 -15.18 1 97.75 165 VAL B N 1
ATOM 2804 C CA . VAL B 1 165 ? 1.877 -10.656 -14.578 1 97.75 165 VAL B CA 1
ATOM 2805 C C . VAL B 1 165 ? 1.66 -12.016 -15.234 1 97.75 165 VAL B C 1
ATOM 2807 O O . VAL B 1 165 ? 1.711 -12.133 -16.469 1 97.75 165 VAL B O 1
ATOM 2810 N N . LEU B 1 166 ? 1.453 -13 -14.391 1 95.75 166 LEU B N 1
ATOM 2811 C CA . LEU B 1 166 ? 1.238 -14.359 -14.883 1 95.75 166 LEU B CA 1
ATOM 2812 C C . LEU B 1 166 ? -0.04 -14.953 -14.305 1 95.75 166 LEU B C 1
ATOM 2814 O O . LEU B 1 166 ? -0.376 -14.703 -13.148 1 95.75 166 LEU B O 1
ATOM 2818 N N . VAL B 1 167 ? -0.757 -15.664 -15.109 1 94.12 167 VAL B N 1
ATOM 2819 C CA . VAL B 1 167 ? -1.829 -16.547 -14.664 1 94.12 167 VAL B CA 1
ATOM 2820 C C . VAL B 1 167 ? -1.495 -18 -15.039 1 94.12 167 VAL B C 1
ATOM 2822 O O . VAL B 1 167 ? -1.221 -18.297 -16.203 1 94.12 167 VAL B O 1
ATOM 2825 N N . THR B 1 168 ? -1.455 -18.844 -14.055 1 91.69 168 THR B N 1
ATOM 2826 C CA . THR B 1 168 ? -1 -20.203 -14.312 1 91.69 168 THR B CA 1
ATOM 2827 C C . THR B 1 168 ? -1.744 -21.203 -13.43 1 91.69 168 THR B C 1
ATOM 2829 O O . THR B 1 168 ? -2.617 -20.812 -12.648 1 91.69 168 THR B O 1
ATOM 2832 N N . SER B 1 169 ? -1.564 -22.484 -13.648 1 89.56 169 SER B N 1
ATOM 2833 C CA . SER B 1 169 ? -2.178 -23.594 -12.922 1 89.56 169 SER B CA 1
ATOM 2834 C C . SER B 1 169 ? -1.278 -24.828 -12.93 1 89.56 169 SER B C 1
ATOM 2836 O O . SER B 1 169 ? -0.229 -24.828 -13.578 1 89.56 169 SER B O 1
ATOM 2838 N N . VAL B 1 170 ? -1.694 -25.828 -12.234 1 86 170 VAL B N 1
ATOM 2839 C CA . VAL B 1 170 ? -0.929 -27.062 -12.195 1 86 170 VAL B CA 1
ATOM 2840 C C . VAL B 1 170 ? -0.89 -27.688 -13.586 1 86 170 VAL B C 1
ATOM 2842 O O . VAL B 1 170 ? 0.053 -28.406 -13.922 1 86 170 VAL B O 1
ATOM 2845 N N . ARG B 1 171 ? -1.769 -27.391 -14.391 1 78.69 171 ARG B N 1
ATOM 2846 C CA . ARG B 1 171 ? -1.871 -27.984 -15.727 1 78.69 171 ARG B CA 1
ATOM 2847 C C . ARG B 1 171 ? -0.906 -27.312 -16.703 1 78.69 171 ARG B C 1
ATOM 2849 O O . ARG B 1 171 ? -0.596 -27.875 -17.75 1 78.69 171 ARG B O 1
ATOM 2856 N N . GLU B 1 172 ? -0.55 -26.156 -16.312 1 74.25 172 GLU B N 1
ATOM 2857 C CA . GLU B 1 172 ? 0.315 -25.406 -17.203 1 74.25 172 GLU B CA 1
ATOM 2858 C C . GLU B 1 172 ? 1.786 -25.594 -16.844 1 74.25 172 GLU B C 1
ATOM 2860 O O . GLU B 1 172 ? 2.119 -25.859 -15.688 1 74.25 172 GLU B O 1
ATOM 2865 N N . VAL B 1 173 ? 2.562 -25.734 -17.859 1 58.97 173 VAL B N 1
ATOM 2866 C CA . VAL B 1 173 ? 3.992 -25.641 -17.594 1 58.97 173 VAL B CA 1
ATOM 2867 C C . VAL B 1 173 ? 4.289 -24.359 -16.797 1 58.97 173 VAL B C 1
ATOM 2869 O O . VAL B 1 173 ? 3.869 -23.266 -17.203 1 58.97 173 VAL B O 1
ATOM 2872 N N . SER B 1 174 ? 4.746 -24.5 -15.656 1 63.75 174 SER B N 1
ATOM 2873 C CA . SER B 1 174 ? 4.918 -23.359 -14.758 1 63.75 174 SER B CA 1
ATOM 2874 C C . SER B 1 174 ? 5.727 -22.25 -15.422 1 63.75 174 SER B C 1
ATOM 2876 O O . SER B 1 174 ? 6.773 -22.516 -16.016 1 63.75 174 SER B O 1
ATOM 2878 N N . ARG B 1 175 ? 5.188 -21.109 -15.344 1 78.25 175 ARG B N 1
ATOM 2879 C CA . ARG B 1 175 ? 5.852 -19.922 -15.891 1 78.25 175 ARG B CA 1
ATOM 2880 C C . ARG B 1 175 ? 6.75 -19.266 -14.844 1 78.25 175 ARG B C 1
ATOM 2882 O O . ARG B 1 175 ? 7.32 -18.203 -15.086 1 78.25 175 ARG B O 1
ATOM 2889 N N . LEU B 1 176 ? 6.812 -19.938 -13.703 1 87.38 176 LEU B N 1
ATOM 2890 C CA . LEU B 1 176 ? 7.789 -19.531 -12.695 1 87.38 176 LEU B CA 1
ATOM 2891 C C . LEU B 1 176 ? 8.93 -20.547 -12.609 1 87.38 176 LEU B C 1
ATOM 2893 O O . LEU B 1 176 ? 8.812 -21.562 -11.914 1 87.38 176 LEU B O 1
ATOM 2897 N N . PRO B 1 177 ? 9.992 -20.234 -13.32 1 87.12 177 PRO B N 1
ATOM 2898 C CA . PRO B 1 177 ? 11.094 -21.203 -13.312 1 87.12 177 PRO B CA 1
ATOM 2899 C C . PRO B 1 177 ? 11.539 -21.562 -11.906 1 87.12 177 PRO B C 1
ATOM 2901 O O . PRO B 1 177 ? 11.688 -20.688 -11.047 1 87.12 177 PRO B O 1
ATOM 2904 N N . GLY B 1 178 ? 11.688 -22.906 -11.672 1 91.94 178 GLY B N 1
ATOM 2905 C CA . GLY B 1 178 ? 12.211 -23.375 -10.398 1 91.94 178 GLY B CA 1
ATOM 2906 C C . GLY B 1 178 ? 11.141 -23.594 -9.352 1 91.94 178 GLY B C 1
ATOM 2907 O O . GLY B 1 178 ? 11.445 -23.906 -8.195 1 91.94 178 GLY B O 1
ATOM 2908 N N . VAL B 1 179 ? 9.875 -23.344 -9.695 1 93.88 179 VAL B N 1
ATOM 2909 C CA . VAL B 1 179 ? 8.766 -23.609 -8.781 1 93.88 179 VAL B CA 1
ATOM 2910 C C . VAL B 1 179 ? 7.941 -24.797 -9.305 1 93.88 179 VAL B C 1
ATOM 2912 O O . VAL B 1 179 ? 7.484 -24.781 -10.445 1 93.88 179 VAL B O 1
ATOM 2915 N N . GLN B 1 180 ? 7.859 -25.828 -8.516 1 92.94 180 GLN B N 1
ATOM 2916 C CA . GLN B 1 180 ? 6.996 -26.969 -8.82 1 92.94 180 GLN B CA 1
ATOM 2917 C C . GLN B 1 180 ? 5.758 -26.969 -7.926 1 92.94 180 GLN B C 1
ATOM 2919 O O . GLN B 1 180 ? 5.855 -26.703 -6.723 1 92.94 180 GLN B O 1
ATOM 2924 N N . VAL B 1 181 ? 4.629 -27.156 -8.531 1 93.62 181 VAL B N 1
ATOM 2925 C CA . VAL B 1 181 ? 3.381 -27.156 -7.773 1 93.62 181 VAL B CA 1
ATOM 2926 C C . VAL B 1 181 ? 2.656 -28.484 -7.965 1 93.62 181 VAL B C 1
ATOM 2928 O O . VAL B 1 181 ? 2.566 -29 -9.078 1 93.62 181 VAL B O 1
ATOM 2931 N N . SER B 1 182 ? 2.217 -29.062 -6.953 1 92.38 182 SER B N 1
ATOM 2932 C CA . SER B 1 182 ? 1.503 -30.328 -7 1 92.38 182 SER B CA 1
ATOM 2933 C C . SER B 1 182 ? 0.213 -30.266 -6.188 1 92.38 182 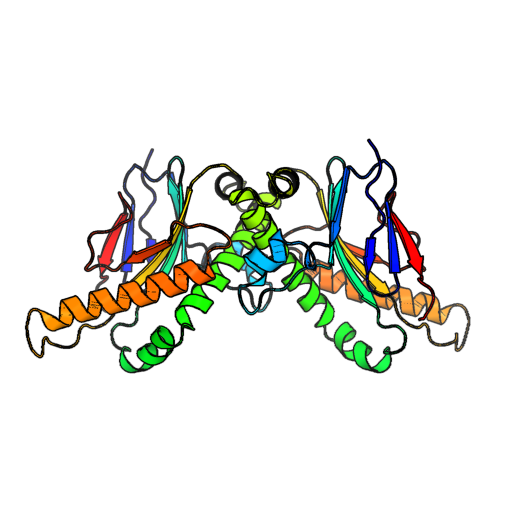SER B C 1
ATOM 2935 O O . SER B 1 182 ? 0.059 -29.406 -5.32 1 92.38 182 SER B O 1
ATOM 2937 N N . ASN B 1 183 ? -0.722 -31.188 -6.477 1 91.62 183 ASN B N 1
ATOM 2938 C CA . ASN B 1 183 ? -1.967 -31.281 -5.719 1 91.62 183 ASN B CA 1
ATOM 2939 C C . ASN B 1 183 ? -1.78 -32.094 -4.441 1 91.62 183 ASN B C 1
ATOM 2941 O O . ASN B 1 183 ? -1.085 -33.125 -4.441 1 91.62 183 ASN B O 1
ATOM 2945 N N . LEU B 1 184 ? -2.357 -31.547 -3.389 1 90.69 184 LEU B N 1
ATOM 2946 C CA . LEU B 1 184 ? -2.391 -32.312 -2.145 1 90.69 184 LEU B CA 1
ATOM 2947 C C . LEU B 1 184 ? -3.605 -33.219 -2.102 1 90.69 184 LEU B C 1
ATOM 2949 O O . LEU B 1 184 ? -4.648 -32.906 -2.678 1 90.69 184 LEU B O 1
ATOM 2953 N N . PRO B 1 185 ? -3.393 -34.469 -1.383 1 81.56 185 PRO B N 1
ATOM 2954 C CA . PRO B 1 185 ? -4.527 -35.375 -1.285 1 81.56 185 PRO B CA 1
ATOM 2955 C C . PRO B 1 185 ? -5.715 -34.781 -0.537 1 81.56 185 PRO B C 1
ATOM 2957 O O . PRO B 1 185 ? -5.531 -33.906 0.331 1 81.56 185 PRO B O 1
ATOM 2960 N N . HIS B 1 186 ? -6.949 -35.062 -1.019 1 71 186 HIS B N 1
ATOM 2961 C CA . HIS B 1 186 ? -8.141 -34.625 -0.295 1 71 186 HIS B CA 1
ATOM 2962 C C . HIS B 1 186 ? -8.156 -35.188 1.12 1 71 186 HIS B C 1
ATOM 2964 O O . HIS B 1 186 ? -7.805 -36.344 1.331 1 71 186 HIS B O 1
ATOM 2970 N N . PRO B 1 187 ? -8.484 -34.25 2.156 1 57.5 187 PRO B N 1
ATOM 2971 C CA . PRO B 1 187 ? -8.602 -34.906 3.455 1 57.5 187 PRO B CA 1
ATOM 2972 C C . PRO B 1 187 ? -9.625 -36.031 3.453 1 57.5 187 PRO B C 1
ATOM 2974 O O . PRO B 1 187 ? -10.586 -36 2.672 1 57.5 187 PRO B O 1
#

Sequence (374 aa):
MSPPLPIEEGRLRFEFDARWQDAVKWDDSLAYRKGIGSLPDTKAVDILCRSKGRCVLIEVKDFRGHRIENKPRVASGELQQEVALKVRDTLAGVLGAARLNADGGYWQPYAKALVSNDDVYVVLWLEEDFAPPMGPGTQEQRWKTRLSTVLNVLKQRLHWLTPNVLVTSVREVSRLPGVQVSNLPHPMSPPLPIEEGRLRFEFDARWQDAVKWDDSLAYRKGIGSLPDTKAVDILCRSKGRCVLIEVKDFRGHRIENKPRVASGELQQEVALKVRDTLAGVLGAARLNADGGYWQPYAKALVSNDDVYVVLWLEEDFAPPMGPGTQEQRWKTRLSTVLNVLKQRLHWLTPNVLVTSVREVSRLPGVQVSNLPHP

pLDDT: mean 90.26, std 11.74, range [49.34, 98.94]

Solvent-accessible surface area (backbone atoms only — not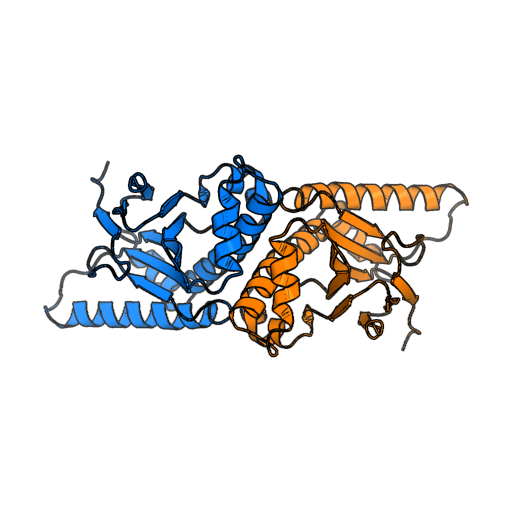 comparable to full-atom values): 19792 Å² total; per-residue (Å²): 113,76,41,32,71,68,46,75,55,92,56,33,36,39,37,45,36,63,71,30,72,40,56,43,54,42,59,77,29,64,53,32,51,75,20,43,55,64,30,83,96,51,50,54,34,44,34,39,35,30,33,89,60,34,39,37,42,32,36,77,43,76,32,55,92,39,50,78,76,43,46,60,37,54,74,70,39,52,52,39,50,51,52,38,48,13,49,40,37,35,50,26,34,40,35,16,26,25,63,64,38,32,82,82,41,66,32,38,64,58,32,50,42,59,67,41,90,35,46,52,34,41,34,41,38,49,41,66,64,74,73,75,62,94,48,82,73,58,49,58,50,49,48,51,50,50,48,48,50,48,37,53,53,32,40,62,55,32,55,34,55,37,88,47,62,45,65,44,35,79,87,40,82,62,88,47,85,60,50,48,63,47,78,49,81,79,133,115,75,42,34,72,68,46,76,55,92,56,33,36,40,36,46,36,62,71,31,71,40,55,46,54,42,60,76,28,63,52,32,52,76,21,42,53,63,31,84,97,51,50,55,35,45,32,39,34,32,34,89,60,34,36,35,41,33,36,75,45,75,32,55,91,40,51,79,75,42,47,61,38,54,74,70,40,51,50,39,49,50,52,41,49,12,50,40,36,33,48,25,34,40,34,16,25,25,61,66,38,34,81,82,40,67,34,40,65,57,32,50,41,60,68,41,89,35,47,53,35,40,33,41,37,48,40,67,62,74,73,76,63,97,47,81,73,57,48,60,49,49,50,51,50,48,49,49,50,50,38,53,53,33,41,63,56,32,55,35,56,37,87,46,64,47,65,44,34,80,88,42,81,64,88,49,84,60,49,47,63,45,79,50,82,80,131

Organism: Cystobacter fuscus (strain ATCC 25194 / DSM 2262 / NBRC 100088 / M29) (NCBI:txid1242864)